Protein AF-A0A7R9U7L5-F1 (afdb_monomer_lite)

Foldseek 3Di:
DDDDDDDDDDDDDDDDCPVCVCVPDVVVVVVVVVVVVVVVVVVVVVVVVVVVVVVVVVVVVVVVVVPPPPVVPDDPQDFAPDPVLVVVLVVVLVVVPDDPDPVSVVVSSVSRVVSNVVVVVVVVVVVVVVVVVVVVVVVVVVVVVVVVVVVVVVVVVVVVVVVVVVVVVVVVVVVVVVVVVVVVVVVVVVVVVVVVLVPDDDDVSVVVVVVVVVVVVVVVVVVVVVVVVVVVVVVVVVVVVVVVVVVVVVVVVVVVVVVVVVVVVVVVVVVVVVVVVVVVVVVCVVDVVVNVVVVVVVVVVVVD

Sequence (304 aa):
VAEESNGDELSAAPSPDSASRASRHPWLKTLLDEHATGQQAQMDRLLEMNERLMAKIEEQEAASLDVRNVDSWLPGLRAPVTEPGKGLLRRQIHNLSLPPDDWADDFKAVTGQLVEALEQLEEREREVDAHAALLRRYEESVMQMKAQMGVAYHKYAEHVSDAEKKQSDLSKRVAQLEEEKDKCAIKASKFEKLCEQLEQEPSDIQQHLKEQTRRCTILEVNEAVLARRYRSLESQLAQEKQRRKEAETELKEATIIWRHRILYLEQWKARAVGEIEVYVARLERSCSKARCEAAEHELKHLRQ

pLDDT: mean 82.85, std 16.4, range [36.66, 98.69]

Organism: NCBI:txid172671

Radius of gyration: 47.61 Å; chains: 1; bounding box: 91×93×125 Å

Secondary structure (DSSP, 8-state):
-----------------GGGGGGS-HHHHHHHHHHHHHHHHHHHHHHHHHHHHHHHHHHHHHHHGGG--GGG---SSPPP-SHHHHHHHHHHHHHTT--SSHHHHHHHHHHHHHHHHHHHHHHHHHHHHHHHHHHHHHHHHHHHHHHHHHHHHHHHHHHHHHHHHHHHHHHHHHHHHHHHHHHHHHHHHHHHHHHHHHTS-HHHHHHHHHHHHHHHHHHHHHHHHHHHHHHHHHHHHHHHHHHHHHHHHHHHHHHHHHHHHHHHHHHHHHHHHHHHHHHHHHHHHHS-HHHHHHHHHHHHHTT-

Structure (mmCIF, N/CA/C/O backbone):
data_AF-A0A7R9U7L5-F1
#
_entry.id   AF-A0A7R9U7L5-F1
#
loop_
_atom_site.group_PDB
_atom_site.id
_atom_site.type_symbol
_atom_site.label_atom_id
_atom_site.label_alt_id
_atom_site.label_comp_id
_atom_site.label_asym_id
_atom_site.label_entity_id
_atom_site.label_seq_id
_atom_site.pdbx_PDB_ins_code
_atom_site.Cartn_x
_atom_site.Cartn_y
_atom_site.Cartn_z
_atom_site.occupancy
_atom_site.B_iso_or_equiv
_atom_site.auth_seq_id
_atom_site.auth_comp_id
_atom_site.auth_asym_id
_atom_site.auth_atom_id
_atom_site.pdbx_PDB_model_num
ATOM 1 N N . VAL A 1 1 ? -24.358 32.123 47.355 1.00 41.12 1 VAL A N 1
ATOM 2 C CA . VAL A 1 1 ? -24.952 33.188 46.517 1.00 41.12 1 VAL A CA 1
ATOM 3 C C . VAL A 1 1 ? -25.852 32.483 45.529 1.00 41.12 1 VAL A C 1
ATOM 5 O O . VAL A 1 1 ? 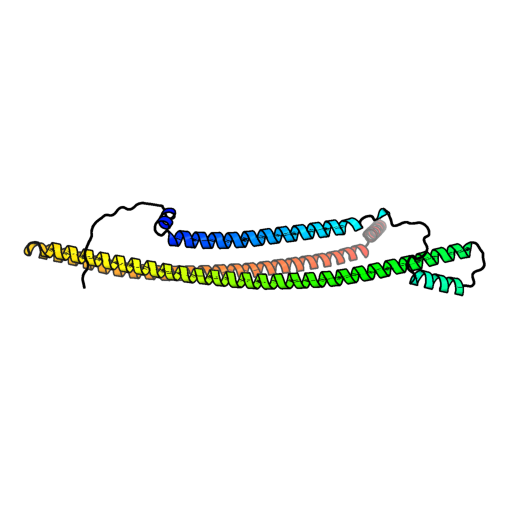-25.403 31.519 44.925 1.00 41.12 1 VAL A O 1
ATOM 8 N N . ALA A 1 2 ? -27.129 32.845 45.570 1.00 44.50 2 ALA A N 1
ATOM 9 C CA . ALA A 1 2 ? -28.251 32.188 44.914 1.00 44.50 2 ALA A CA 1
ATOM 10 C C . ALA A 1 2 ? -28.192 32.296 43.384 1.00 44.50 2 ALA A C 1
ATOM 12 O O . ALA A 1 2 ? -27.613 33.254 42.885 1.00 44.50 2 ALA A O 1
ATOM 13 N N . GLU A 1 3 ? -28.839 31.365 42.681 1.00 42.69 3 GLU A N 1
ATOM 14 C CA . GLU A 1 3 ? -29.990 31.704 41.832 1.00 42.69 3 GLU A CA 1
ATOM 15 C C . GLU A 1 3 ? -30.770 30.454 41.403 1.00 42.69 3 GLU A C 1
ATOM 17 O O . GLU A 1 3 ? -30.228 29.359 41.252 1.00 42.69 3 GLU A O 1
ATOM 22 N N . GLU A 1 4 ? -32.079 30.657 41.316 1.00 49.03 4 GLU A N 1
ATOM 23 C CA . GLU A 1 4 ? -33.149 29.694 41.113 1.00 49.03 4 GLU A CA 1
ATOM 24 C C . GLU A 1 4 ? -33.511 29.514 39.626 1.00 49.03 4 GLU A C 1
ATOM 26 O O . GLU A 1 4 ? -33.333 30.405 38.799 1.00 49.03 4 GLU A O 1
ATOM 31 N N . SER A 1 5 ? -34.228 28.415 39.380 1.00 43.91 5 SER A N 1
ATOM 32 C CA . SER A 1 5 ? -35.462 28.347 38.579 1.00 43.91 5 SER A CA 1
ATOM 33 C C . SER A 1 5 ? -35.440 27.624 37.223 1.00 43.91 5 SER A C 1
ATOM 35 O O . SER A 1 5 ? -34.593 27.845 36.361 1.00 43.91 5 SER A O 1
ATOM 37 N N . ASN A 1 6 ? -36.518 26.840 37.085 1.00 37.03 6 ASN A N 1
ATOM 38 C CA . ASN A 1 6 ? -37.158 26.239 35.912 1.00 37.03 6 ASN A CA 1
ATOM 39 C C . ASN A 1 6 ? -36.454 25.020 35.291 1.00 37.03 6 ASN A C 1
ATOM 41 O O . ASN A 1 6 ? -35.299 25.080 34.897 1.00 37.03 6 ASN A O 1
ATOM 45 N N . GLY A 1 7 ? -37.081 23.849 35.166 1.00 41.00 7 GLY A N 1
ATOM 46 C CA . GLY A 1 7 ? -38.511 23.528 35.122 1.00 41.00 7 GLY A CA 1
ATOM 47 C C . GLY A 1 7 ? -38.783 22.777 33.816 1.00 41.00 7 GLY A C 1
ATOM 48 O O . GLY A 1 7 ? -38.541 23.342 32.759 1.00 41.00 7 GLY A O 1
ATOM 49 N N . ASP A 1 8 ? -39.189 21.511 33.946 1.00 41.16 8 ASP A N 1
ATOM 50 C CA . ASP A 1 8 ? -39.936 20.644 33.018 1.00 41.16 8 ASP A CA 1
ATOM 51 C C . ASP A 1 8 ? -39.724 20.740 31.490 1.00 41.16 8 ASP A C 1
ATOM 53 O O . ASP A 1 8 ? -39.976 21.756 30.859 1.00 41.16 8 ASP A O 1
ATOM 57 N N . GLU A 1 9 ? -39.371 19.606 30.865 1.00 39.69 9 GLU A N 1
ATOM 58 C CA . GLU A 1 9 ? -40.284 18.824 29.999 1.00 39.69 9 GLU A CA 1
ATOM 59 C C . GLU A 1 9 ? -39.530 17.723 29.211 1.00 39.69 9 GLU A C 1
ATOM 61 O O . GLU A 1 9 ? -38.635 17.972 28.406 1.00 39.69 9 GLU A O 1
ATOM 66 N N . LEU A 1 10 ? -39.921 16.475 29.500 1.00 43.88 10 LEU A N 1
ATOM 67 C CA . LEU A 1 10 ? -40.253 15.379 28.573 1.00 43.88 10 LEU A CA 1
ATOM 68 C C . LEU A 1 10 ? -39.355 15.184 27.326 1.00 43.88 10 LEU A C 1
ATOM 70 O O . LEU A 1 10 ? -39.361 15.943 26.367 1.00 43.88 10 LEU A O 1
ATOM 74 N N . SER A 1 11 ? -38.573 14.104 27.254 1.00 55.66 11 SER A N 1
ATOM 75 C CA . SER A 1 11 ? -39.062 12.782 26.819 1.00 55.66 11 SER A CA 1
ATOM 76 C C . SER A 1 11 ? -39.844 12.817 25.497 1.00 55.66 11 SER A C 1
ATOM 78 O O . SER A 1 11 ? -41.071 12.778 25.487 1.00 55.66 11 SER A O 1
ATOM 80 N N . ALA A 1 12 ? -39.118 12.742 24.383 1.00 36.66 12 ALA A N 1
ATOM 81 C CA . ALA A 1 12 ? -39.562 12.009 23.202 1.00 36.66 12 ALA A CA 1
ATOM 82 C C . ALA A 1 12 ? -38.334 11.560 22.396 1.00 36.66 12 ALA A C 1
ATOM 84 O O . ALA A 1 12 ? -37.561 12.381 21.901 1.00 36.66 12 ALA A O 1
ATOM 85 N N . ALA A 1 13 ? -38.148 10.245 22.260 1.00 56.91 13 ALA A N 1
ATOM 86 C CA . ALA A 1 13 ? -37.401 9.700 21.130 1.00 56.91 13 ALA A CA 1
ATOM 87 C C . ALA A 1 13 ? -38.118 10.123 19.835 1.00 56.91 13 ALA A C 1
ATOM 89 O O . ALA A 1 13 ? -39.351 10.120 19.805 1.00 56.91 13 ALA A O 1
ATOM 90 N N . PRO A 1 14 ? -37.388 10.510 18.777 1.00 50.78 14 PRO A N 1
ATOM 91 C CA . PRO A 1 14 ? -37.330 9.613 17.616 1.00 50.78 14 PRO A CA 1
ATOM 92 C C . PRO A 1 14 ? -35.963 9.671 16.889 1.00 50.78 14 PRO A C 1
ATOM 94 O O . PRO A 1 14 ? -35.317 10.707 16.828 1.00 50.78 14 PRO A O 1
ATOM 97 N N . SER A 1 15 ? -35.438 8.529 16.436 1.00 47.53 15 SER A N 1
ATOM 98 C CA . SER A 1 15 ? -35.473 8.127 15.013 1.00 47.53 15 SER A CA 1
ATOM 99 C C . SER A 1 15 ? -34.390 8.840 14.159 1.00 47.53 15 SER A C 1
ATOM 101 O O . SER A 1 15 ? -33.540 9.533 14.719 1.00 47.53 15 SER A O 1
ATOM 103 N N . PRO A 1 16 ? -34.220 8.528 12.864 1.00 51.03 16 PRO A N 1
ATOM 104 C CA . PRO A 1 16 ? -32.940 8.261 12.233 1.00 51.03 16 PRO A CA 1
ATOM 105 C C . PRO A 1 16 ? -32.461 9.538 11.531 1.00 51.03 16 PRO A C 1
ATOM 107 O O . PRO A 1 16 ? -32.497 9.625 10.314 1.00 51.03 16 PRO A O 1
ATOM 110 N N . ASP A 1 17 ? -32.068 10.549 12.304 1.00 47.06 17 ASP A N 1
ATOM 111 C CA . ASP A 1 17 ? -31.706 11.876 11.786 1.00 47.06 17 ASP A CA 1
ATOM 112 C C . ASP A 1 17 ? -30.364 12.352 12.359 1.00 47.06 17 ASP A C 1
ATOM 114 O O . ASP A 1 17 ? -30.254 13.346 13.084 1.00 47.06 17 ASP A O 1
ATOM 118 N N . SER A 1 18 ? -29.281 11.655 12.010 1.00 49.56 18 SER A N 1
ATOM 119 C CA . SER A 1 18 ? -27.925 12.169 12.254 1.00 49.56 18 SER A CA 1
ATOM 120 C C . SER A 1 18 ? -27.656 13.473 11.484 1.00 49.56 18 SER A C 1
ATOM 122 O O . SER A 1 18 ? -26.849 14.286 11.932 1.00 49.56 18 SER A O 1
ATOM 124 N N . ALA A 1 19 ? -28.399 13.736 10.401 1.00 47.53 19 ALA A N 1
ATOM 125 C CA . ALA A 1 19 ? -28.353 14.988 9.646 1.00 47.53 19 ALA A CA 1
ATOM 126 C C . ALA A 1 19 ? -28.923 16.196 10.419 1.00 47.53 19 ALA A C 1
ATOM 128 O O . ALA A 1 19 ? -28.519 17.330 10.166 1.00 47.53 19 ALA A O 1
ATOM 129 N N . SER A 1 20 ? -29.801 15.979 11.409 1.00 52.75 20 SER A N 1
ATOM 130 C CA . SER A 1 20 ? -30.494 17.073 12.105 1.00 52.75 20 SER A CA 1
ATOM 131 C C . SER A 1 20 ? -29.841 17.501 13.431 1.00 52.75 20 SER A C 1
ATOM 133 O O . SER A 1 20 ? -30.261 18.488 14.041 1.00 52.75 20 SER A O 1
ATOM 135 N N . ARG A 1 21 ? -28.780 16.812 13.887 1.00 50.56 21 ARG A N 1
ATOM 136 C CA . ARG A 1 21 ? -27.980 17.231 15.061 1.00 50.56 21 ARG A CA 1
ATOM 137 C C . ARG A 1 21 ? -26.985 18.353 14.753 1.00 50.56 21 ARG A C 1
ATOM 139 O O . ARG A 1 21 ? -26.676 19.127 15.657 1.00 50.56 21 ARG A O 1
ATOM 146 N N . ALA A 1 22 ? -26.570 18.514 13.494 1.00 48.97 22 ALA A N 1
ATOM 147 C CA . ALA A 1 22 ? -25.784 19.670 13.046 1.00 48.97 22 ALA A CA 1
ATOM 148 C C . ALA A 1 22 ? -26.558 21.003 13.176 1.00 48.97 22 ALA A C 1
ATOM 150 O O . ALA A 1 22 ? -25.962 22.075 13.170 1.00 48.97 22 ALA A O 1
ATOM 151 N N . SER A 1 23 ? -27.882 20.946 13.357 1.00 52.81 23 SER A N 1
ATOM 152 C CA . SER A 1 23 ? -28.763 22.112 13.482 1.00 52.81 23 SER A CA 1
ATOM 153 C C . SER A 1 23 ? -28.811 22.721 14.891 1.00 52.81 23 SER A C 1
ATOM 155 O O . SER A 1 23 ? -29.331 23.820 15.049 1.00 52.81 23 SER A O 1
ATOM 157 N N . ARG A 1 24 ? -28.305 22.034 15.930 1.00 56.53 24 ARG A N 1
ATOM 158 C CA . ARG A 1 24 ? -28.423 22.493 17.334 1.00 56.53 24 ARG A CA 1
ATOM 159 C C . ARG A 1 24 ? -27.291 23.412 17.801 1.00 56.53 24 ARG A C 1
ATOM 161 O O . ARG A 1 24 ? -27.427 24.056 18.835 1.00 56.53 24 ARG A O 1
ATOM 168 N N . HIS A 1 25 ? -26.210 23.522 17.033 1.00 59.56 25 HIS A N 1
ATOM 169 C CA . HIS A 1 25 ? -25.085 24.404 17.341 1.00 59.56 25 HIS A CA 1
ATOM 170 C C . HIS A 1 25 ? -24.653 25.154 16.075 1.00 59.56 25 HIS A C 1
ATOM 172 O O . HIS A 1 25 ? -23.807 24.655 15.332 1.00 59.56 25 HIS A O 1
ATOM 178 N N . PRO A 1 26 ? -25.223 26.350 15.821 1.00 69.69 26 PRO A N 1
ATOM 179 C CA . PRO A 1 26 ? -24.952 27.144 14.620 1.00 69.69 26 PRO A CA 1
ATOM 180 C C . PRO A 1 26 ? -23.457 27.370 14.372 1.00 69.69 26 PRO A C 1
ATOM 182 O O . PRO A 1 26 ? -23.014 27.313 13.232 1.00 69.69 26 PRO A O 1
ATOM 185 N N . TRP A 1 27 ? -22.676 27.526 15.446 1.00 73.44 27 TRP A N 1
ATOM 186 C CA . TRP A 1 27 ? -21.234 27.756 15.386 1.00 73.44 27 TRP A CA 1
ATOM 187 C C . TRP A 1 27 ? -20.420 26.532 14.924 1.00 73.44 27 TRP A C 1
ATOM 189 O O . TRP A 1 27 ? -19.370 26.698 14.316 1.00 73.44 27 TRP A O 1
ATOM 199 N N . LEU A 1 28 ? -20.880 25.301 15.190 1.00 67.25 28 LEU A N 1
ATOM 200 C CA . LEU A 1 28 ? -20.211 24.079 14.712 1.00 67.25 28 LEU A CA 1
ATOM 201 C C . LEU A 1 28 ? -20.474 23.859 13.226 1.00 67.25 28 LEU A C 1
ATOM 203 O O . LEU A 1 28 ? -19.587 23.408 12.506 1.00 67.25 28 LEU A O 1
ATOM 207 N N . LYS A 1 29 ? -21.684 24.202 12.771 1.00 73.94 29 LYS A N 1
ATOM 208 C CA . LYS A 1 29 ? -22.037 24.163 11.355 1.00 73.94 29 LYS A CA 1
ATOM 209 C C . LYS A 1 29 ? -21.232 25.195 10.566 1.00 73.94 29 LYS A C 1
ATOM 211 O O . LYS A 1 29 ? -20.639 24.824 9.565 1.00 73.94 29 LYS A O 1
ATOM 216 N N . THR A 1 30 ? -21.096 26.426 11.069 1.00 75.44 30 THR A N 1
ATOM 217 C CA . THR A 1 30 ? -20.225 27.430 10.433 1.00 75.44 30 THR A CA 1
ATOM 218 C C . THR A 1 30 ? -18.763 26.993 10.403 1.00 75.44 30 THR A C 1
ATOM 220 O O . THR A 1 30 ? -18.127 27.172 9.381 1.00 75.44 30 THR A O 1
ATOM 223 N N . LEU A 1 31 ? -18.235 26.349 11.451 1.00 74.75 31 LEU A N 1
ATOM 224 C CA . LEU A 1 31 ? -16.839 25.878 11.475 1.00 74.75 31 LEU A CA 1
ATOM 225 C C . LEU A 1 31 ? -16.577 24.720 10.495 1.00 74.75 31 LEU A C 1
ATOM 227 O O . LEU A 1 31 ? -15.529 24.667 9.853 1.00 74.75 31 LEU A O 1
ATOM 231 N N . LEU A 1 32 ? -17.528 23.789 10.370 1.00 74.81 32 LEU A N 1
ATOM 232 C CA . LEU A 1 32 ? -17.473 22.701 9.389 1.00 74.81 32 LEU A CA 1
ATOM 233 C C . LEU A 1 32 ? -17.632 23.224 7.960 1.00 74.81 32 LEU A C 1
ATOM 235 O O . LEU A 1 32 ? -16.884 22.798 7.083 1.00 74.81 32 LEU A O 1
ATOM 239 N N . ASP A 1 33 ? -18.547 24.169 7.741 1.00 75.75 33 ASP A N 1
ATOM 240 C CA . ASP A 1 33 ? -18.755 24.811 6.445 1.00 75.75 33 ASP A CA 1
ATOM 241 C C . ASP A 1 33 ? -17.543 25.687 6.067 1.00 75.75 33 ASP A C 1
ATOM 243 O O . ASP A 1 33 ? -17.107 25.655 4.921 1.00 75.75 33 ASP A O 1
ATOM 247 N N . GLU A 1 34 ? -16.913 26.395 7.010 1.00 78.38 34 GLU A N 1
ATOM 248 C CA . GLU A 1 34 ? -15.668 27.161 6.806 1.00 78.38 34 GLU A CA 1
ATOM 249 C C . GLU A 1 34 ? -14.479 26.252 6.473 1.00 78.38 34 GLU A C 1
ATOM 251 O O . GLU A 1 34 ? -13.687 26.551 5.580 1.00 78.38 34 GLU A O 1
ATOM 256 N N . HIS A 1 35 ? -14.354 25.108 7.147 1.00 80.56 35 HIS A N 1
ATOM 257 C CA . HIS A 1 35 ? -13.294 24.150 6.846 1.00 80.56 35 HIS A CA 1
ATOM 258 C C . HIS A 1 35 ? -13.525 23.445 5.501 1.00 80.56 35 HIS A C 1
ATOM 260 O O . HIS A 1 35 ? -12.587 23.286 4.718 1.00 80.56 35 HIS A O 1
ATOM 266 N N . ALA A 1 36 ? -14.767 23.056 5.198 1.00 78.38 36 ALA A N 1
ATOM 267 C CA . ALA A 1 36 ? -15.133 22.450 3.921 1.00 78.38 36 ALA A CA 1
ATOM 268 C C . ALA A 1 36 ? -14.953 23.435 2.757 1.00 78.38 36 ALA A C 1
ATOM 270 O O . ALA A 1 36 ? -14.354 23.081 1.745 1.00 78.38 36 ALA A O 1
ATOM 271 N N . THR A 1 37 ? -15.381 24.690 2.914 1.00 81.56 37 THR A N 1
ATOM 272 C CA . THR A 1 37 ? -15.155 25.749 1.915 1.00 81.56 37 THR A CA 1
ATOM 273 C C . THR A 1 37 ? -13.676 26.099 1.782 1.00 81.56 37 THR A C 1
ATOM 275 O O . THR A 1 37 ? -13.213 26.332 0.668 1.00 81.56 37 THR A O 1
ATOM 278 N N . GLY A 1 38 ? -12.903 26.058 2.871 1.00 85.94 38 GLY A N 1
ATOM 279 C CA . GLY A 1 38 ? -11.451 26.226 2.843 1.00 85.94 38 GLY A CA 1
ATOM 280 C C . GLY A 1 38 ? -10.738 25.127 2.050 1.00 85.94 38 GLY A C 1
ATOM 281 O O . GLY A 1 38 ? -9.898 25.428 1.201 1.00 85.94 38 GLY A O 1
ATOM 282 N N . GLN A 1 39 ? -11.108 23.862 2.273 1.00 79.62 39 GLN A N 1
ATOM 283 C CA . GLN A 1 39 ? -10.575 22.727 1.513 1.00 79.62 39 GLN A CA 1
ATOM 284 C C . GLN A 1 39 ? -11.011 22.765 0.043 1.00 79.62 39 GLN A C 1
ATOM 286 O O . GLN A 1 39 ? -10.185 22.534 -0.842 1.00 79.62 39 GLN A O 1
ATOM 291 N N . GLN A 1 40 ? -12.267 23.127 -0.229 1.00 84.06 40 GLN A N 1
ATOM 292 C CA . GLN A 1 40 ? -12.785 23.275 -1.587 1.00 84.06 40 GLN A CA 1
ATOM 293 C C . GLN A 1 40 ? -12.050 24.392 -2.344 1.00 84.06 40 GLN A C 1
ATOM 295 O O . GLN A 1 40 ? -11.520 24.158 -3.424 1.00 84.06 40 GLN A O 1
ATOM 300 N N . ALA A 1 41 ? -11.877 25.564 -1.726 1.00 85.50 41 ALA A N 1
ATOM 301 C CA . ALA A 1 41 ? -11.143 26.687 -2.310 1.00 85.50 41 ALA A CA 1
ATOM 302 C C . ALA A 1 41 ? -9.642 26.404 -2.505 1.00 85.50 41 ALA A C 1
ATOM 304 O O . ALA A 1 41 ? -8.971 27.088 -3.283 1.00 85.50 41 ALA A O 1
ATOM 305 N N . GLN A 1 42 ? -9.076 25.445 -1.768 1.00 84.31 42 GLN A N 1
ATOM 306 C CA . GLN A 1 42 ? -7.711 24.974 -1.989 1.00 84.31 42 GLN A CA 1
ATOM 307 C C . GLN A 1 42 ? -7.644 24.006 -3.179 1.00 84.31 42 GLN A C 1
ATOM 309 O O . GLN A 1 42 ? -6.709 24.099 -3.973 1.00 84.31 42 GLN A O 1
ATOM 314 N N . MET A 1 43 ? -8.638 23.127 -3.335 1.00 86.38 43 MET A N 1
ATOM 315 C CA . MET A 1 43 ? -8.751 22.231 -4.489 1.00 86.38 43 MET A CA 1
ATOM 316 C C . MET A 1 43 ? -8.983 23.014 -5.790 1.00 86.38 43 MET A C 1
ATOM 318 O O . MET A 1 43 ? -8.279 22.780 -6.770 1.00 86.38 43 MET A O 1
ATOM 322 N N . ASP A 1 44 ? -9.881 24.000 -5.779 1.00 89.44 44 ASP A N 1
ATOM 323 C CA . ASP A 1 44 ? -10.183 24.836 -6.948 1.00 89.44 44 ASP A CA 1
ATOM 324 C C . ASP A 1 44 ? -8.944 25.617 -7.417 1.00 89.44 44 ASP A C 1
ATOM 326 O O . ASP A 1 44 ? -8.658 25.690 -8.610 1.00 89.44 44 ASP A O 1
ATOM 330 N N . ARG A 1 45 ? -8.122 26.112 -6.477 1.00 90.25 45 ARG A N 1
ATOM 331 C CA . ARG A 1 45 ? -6.837 26.762 -6.793 1.00 90.25 45 ARG A CA 1
ATOM 332 C C . ARG A 1 45 ? -5.830 25.819 -7.452 1.00 90.25 45 ARG A C 1
ATOM 334 O O . ARG A 1 45 ? -5.061 26.256 -8.307 1.00 90.25 45 ARG A O 1
ATOM 341 N N . LEU A 1 46 ? -5.801 24.547 -7.053 1.00 87.19 46 LEU A N 1
ATOM 342 C CA . LEU A 1 46 ? -4.926 23.546 -7.671 1.00 87.19 46 LEU A CA 1
ATOM 343 C C . LEU A 1 46 ? -5.405 23.168 -9.076 1.00 87.19 46 LEU A C 1
ATOM 345 O O . LEU A 1 46 ? -4.574 23.002 -9.969 1.00 87.19 46 LEU A O 1
ATOM 349 N N . LEU A 1 47 ? -6.721 23.075 -9.284 1.00 88.44 47 LEU A N 1
ATOM 350 C CA . LEU A 1 47 ? -7.312 22.828 -10.601 1.00 88.44 47 LEU A CA 1
ATOM 351 C C . LEU A 1 47 ? -7.028 23.983 -11.565 1.00 88.44 47 LEU A C 1
ATOM 353 O O . LEU A 1 47 ? -6.500 23.743 -12.648 1.00 88.44 47 LEU A O 1
ATOM 357 N N . GLU A 1 48 ? -7.245 25.228 -11.137 1.00 92.62 48 GLU A N 1
ATOM 358 C CA . GLU A 1 48 ? -6.953 26.413 -11.953 1.00 92.62 48 GLU A CA 1
ATOM 359 C C . GLU A 1 48 ? -5.453 26.509 -12.302 1.00 92.62 48 GLU A C 1
ATOM 361 O O . GLU A 1 48 ? -5.073 26.886 -13.413 1.00 92.62 48 GLU A O 1
ATOM 366 N N . MET A 1 49 ? -4.567 26.126 -11.374 1.00 90.31 49 MET A N 1
ATOM 367 C CA . MET A 1 49 ? -3.127 26.080 -11.642 1.00 90.31 49 MET A CA 1
ATOM 368 C C . MET A 1 49 ? -2.763 25.001 -12.673 1.00 90.31 49 MET A C 1
ATOM 370 O O . MET A 1 49 ? -1.913 25.250 -13.529 1.00 90.31 49 MET A O 1
ATOM 374 N N . ASN A 1 50 ? -3.411 23.834 -12.625 1.00 83.25 50 ASN A N 1
ATOM 375 C CA . ASN A 1 50 ? -3.218 22.770 -13.611 1.00 83.25 50 ASN A CA 1
ATOM 376 C C . ASN A 1 50 ? -3.729 23.170 -14.997 1.00 83.25 50 ASN A C 1
ATOM 378 O O . ASN A 1 50 ? -3.015 22.968 -15.975 1.00 83.25 50 ASN A O 1
ATOM 382 N N . GLU A 1 51 ? -4.906 23.789 -15.094 1.00 91.88 51 GLU A N 1
ATOM 383 C CA . GLU A 1 51 ? -5.437 24.288 -16.369 1.00 91.88 51 GLU A CA 1
ATOM 384 C C . GLU A 1 51 ? -4.489 25.311 -17.010 1.00 91.88 51 GLU A C 1
ATOM 386 O O . GLU A 1 51 ? -4.179 25.219 -18.198 1.00 91.88 51 GLU A O 1
ATOM 391 N N . ARG A 1 52 ? -3.925 26.231 -16.213 1.00 90.44 52 ARG A N 1
ATOM 392 C CA . ARG A 1 52 ? -2.917 27.194 -16.695 1.00 90.44 52 ARG A CA 1
ATOM 393 C C . ARG A 1 52 ? -1.618 26.529 -17.153 1.00 90.44 52 ARG A C 1
ATOM 395 O O . ARG A 1 52 ? -0.972 27.040 -18.067 1.00 90.44 52 ARG A O 1
ATOM 402 N N . LEU A 1 53 ? -1.194 25.441 -16.509 1.00 87.75 53 LEU A N 1
ATOM 403 C CA . LEU A 1 53 ? -0.005 24.691 -16.924 1.00 87.75 53 LEU A CA 1
ATOM 404 C C . LEU A 1 53 ? -0.256 23.924 -18.223 1.00 87.75 53 LEU A C 1
ATOM 406 O O . LEU A 1 53 ? 0.590 23.974 -19.110 1.00 87.75 53 LEU A O 1
ATOM 410 N N . MET A 1 54 ? -1.420 23.289 -18.362 1.00 88.19 54 MET A N 1
ATOM 411 C CA . MET A 1 54 ? -1.805 22.590 -19.589 1.00 88.19 54 MET A CA 1
ATOM 412 C C . MET A 1 54 ? -1.913 23.552 -20.774 1.00 88.19 54 MET A C 1
ATOM 414 O O . MET A 1 54 ? -1.339 23.276 -21.820 1.00 88.19 54 MET A O 1
ATOM 418 N N . ALA A 1 55 ? -2.522 24.728 -20.585 1.00 90.06 55 ALA A N 1
ATOM 419 C CA . ALA A 1 55 ? -2.586 25.755 -21.626 1.00 90.06 55 ALA A CA 1
ATOM 420 C C . ALA A 1 55 ? -1.191 26.225 -22.082 1.00 90.06 55 ALA A C 1
ATOM 422 O O . ALA A 1 55 ? -0.964 26.436 -23.269 1.00 90.06 55 ALA A O 1
ATOM 423 N N . LYS A 1 56 ? -0.223 26.341 -21.159 1.00 89.31 56 LYS A N 1
ATOM 424 C CA . LYS A 1 56 ? 1.171 26.671 -21.510 1.00 89.31 56 LYS A CA 1
ATOM 425 C C . LYS A 1 56 ? 1.875 25.552 -22.271 1.00 89.31 56 LYS A C 1
ATOM 427 O O . LYS A 1 56 ? 2.712 25.849 -23.118 1.00 89.31 56 LYS A O 1
ATOM 432 N N . ILE A 1 57 ? 1.576 24.293 -21.952 1.00 78.00 57 ILE A N 1
ATOM 433 C CA . ILE A 1 57 ? 2.118 23.143 -22.684 1.00 78.00 57 ILE A CA 1
ATOM 434 C C . ILE A 1 57 ? 1.557 23.140 -24.105 1.00 78.00 57 ILE A C 1
ATOM 436 O O . ILE A 1 57 ? 2.338 23.068 -25.044 1.00 78.00 57 ILE A O 1
ATOM 440 N N . GLU A 1 58 ? 0.246 23.321 -24.278 1.00 84.88 58 GLU A N 1
ATOM 441 C CA . GLU A 1 58 ? -0.381 23.402 -25.604 1.00 84.88 58 GLU A CA 1
ATOM 442 C C . GLU A 1 58 ? 0.143 24.589 -26.426 1.00 84.88 58 GLU A C 1
ATOM 444 O O . GLU A 1 58 ? 0.401 24.444 -27.618 1.00 84.88 58 GLU A O 1
ATOM 449 N N . GLU A 1 59 ? 0.371 25.750 -25.804 1.00 85.38 59 GLU A N 1
ATOM 450 C CA . GLU A 1 59 ? 0.974 26.914 -26.467 1.00 85.38 59 GLU A CA 1
ATOM 451 C C . GLU A 1 59 ? 2.423 26.635 -26.905 1.00 85.38 59 GLU A C 1
ATOM 453 O O . GLU A 1 59 ? 2.816 26.986 -28.020 1.00 85.38 59 GLU A O 1
ATOM 458 N N . GLN A 1 60 ? 3.216 25.954 -26.070 1.00 76.06 60 GLN A N 1
ATOM 459 C CA . GLN A 1 60 ? 4.577 25.539 -26.427 1.00 76.06 60 GLN A CA 1
ATOM 460 C C . GLN A 1 60 ? 4.597 24.446 -27.501 1.00 76.06 60 GLN A C 1
ATOM 462 O O . GLN A 1 60 ? 5.449 24.481 -28.389 1.00 76.06 60 GLN A O 1
ATOM 467 N N . GLU A 1 61 ? 3.656 23.505 -27.467 1.00 75.12 61 GLU A N 1
ATOM 468 C CA . GLU A 1 61 ? 3.509 22.473 -28.491 1.00 75.12 61 GLU A CA 1
ATOM 469 C C . GLU A 1 61 ? 3.077 23.085 -29.828 1.00 75.12 61 GLU A C 1
ATOM 471 O O . GLU A 1 61 ? 3.683 22.774 -30.856 1.00 75.12 61 GLU A O 1
ATOM 476 N N . ALA A 1 62 ? 2.125 24.023 -29.823 1.00 73.38 62 ALA A N 1
ATOM 477 C CA . ALA A 1 62 ? 1.717 24.774 -31.008 1.00 73.38 62 ALA A CA 1
ATOM 478 C C . ALA A 1 62 ? 2.878 25.598 -31.591 1.00 73.38 62 ALA A C 1
ATOM 480 O O . ALA A 1 62 ? 3.075 25.595 -32.805 1.00 73.38 62 ALA A O 1
ATOM 481 N N . ALA A 1 63 ? 3.699 26.223 -30.741 1.00 69.12 63 ALA A N 1
ATOM 482 C CA . ALA A 1 63 ? 4.912 26.920 -31.170 1.00 69.12 63 ALA A CA 1
ATOM 483 C C . ALA A 1 63 ? 5.994 25.964 -31.717 1.00 69.12 63 ALA A C 1
ATOM 485 O O . ALA A 1 63 ? 6.750 26.335 -32.612 1.00 69.12 63 ALA A O 1
ATOM 486 N N . SER A 1 64 ? 6.064 24.723 -31.223 1.00 62.81 64 SER A N 1
ATOM 487 C CA . SER A 1 64 ? 7.012 23.706 -31.711 1.00 62.81 64 SER A CA 1
ATOM 488 C C . SER A 1 64 ? 6.591 23.058 -33.039 1.00 62.81 64 SER A C 1
ATOM 490 O O . SER A 1 64 ? 7.430 22.561 -33.794 1.00 62.81 64 SER A O 1
ATOM 492 N N . LEU A 1 65 ? 5.291 23.079 -33.353 1.00 55.06 65 LEU A N 1
ATOM 493 C CA . LEU A 1 65 ? 4.716 22.480 -34.560 1.00 55.06 65 LEU A CA 1
ATOM 494 C C . LEU A 1 65 ? 4.941 23.312 -35.835 1.00 55.06 65 LEU A C 1
ATOM 496 O O . LEU A 1 65 ? 4.812 22.760 -36.928 1.00 55.06 65 LEU A O 1
ATOM 500 N N . ASP A 1 66 ? 5.376 24.571 -35.721 1.00 50.44 66 ASP A N 1
ATOM 501 C CA . ASP A 1 66 ? 5.732 25.431 -36.866 1.00 50.44 66 ASP A CA 1
ATOM 502 C C . ASP A 1 66 ? 7.087 25.045 -37.518 1.00 50.44 66 ASP A C 1
ATOM 504 O O . ASP A 1 66 ? 7.463 25.536 -38.579 1.00 50.44 66 ASP A O 1
ATOM 508 N N . VAL A 1 67 ? 7.822 24.088 -36.930 1.00 52.31 67 VAL A N 1
ATOM 509 C CA . VAL A 1 67 ? 9.121 23.592 -37.438 1.00 52.31 67 VAL A CA 1
ATOM 510 C C . VAL A 1 67 ? 8.962 22.465 -38.481 1.00 52.31 67 VAL A C 1
ATOM 512 O O . VAL A 1 67 ? 9.929 22.046 -39.117 1.00 52.31 67 VAL A O 1
ATOM 515 N N . ARG A 1 68 ? 7.740 21.970 -38.736 1.00 47.38 68 ARG A N 1
ATOM 516 C CA . ARG A 1 68 ? 7.482 20.837 -39.656 1.00 47.38 68 ARG A CA 1
ATOM 517 C C . ARG A 1 68 ? 7.226 21.222 -41.119 1.00 47.38 68 ARG A C 1
ATOM 519 O O . ARG A 1 68 ? 6.582 20.464 -41.840 1.00 47.38 68 ARG A O 1
ATOM 526 N N . ASN A 1 69 ? 7.776 22.333 -41.606 1.00 47.06 69 ASN A N 1
ATOM 527 C CA . ASN A 1 69 ? 7.808 22.616 -43.046 1.00 47.06 69 ASN A CA 1
ATOM 528 C C . ASN A 1 69 ? 9.067 22.004 -43.700 1.00 47.06 69 ASN A C 1
ATOM 530 O O . ASN A 1 69 ? 9.995 22.700 -44.124 1.00 47.06 69 ASN A O 1
ATOM 534 N N . VAL A 1 70 ? 9.117 20.667 -43.716 1.00 48.56 70 VAL A N 1
ATOM 535 C CA . VAL A 1 70 ? 10.247 19.860 -44.225 1.00 48.56 70 VAL A CA 1
ATOM 536 C C . VAL A 1 70 ? 10.338 19.885 -45.763 1.00 48.56 70 VAL A C 1
ATOM 538 O O . VAL A 1 70 ? 11.394 19.605 -46.323 1.00 48.56 70 VAL A O 1
ATOM 541 N N . ASP A 1 71 ? 9.299 20.350 -46.463 1.00 42.44 71 ASP A N 1
ATOM 542 C CA . ASP A 1 71 ? 9.284 20.442 -47.934 1.00 42.44 71 ASP A CA 1
ATOM 543 C C . ASP A 1 71 ? 10.081 21.639 -48.500 1.00 42.44 71 ASP A C 1
ATOM 545 O O . ASP A 1 71 ? 10.190 21.807 -49.713 1.00 42.44 71 ASP A O 1
ATOM 549 N N . SER A 1 72 ? 10.698 22.462 -47.643 1.00 48.22 72 SER A N 1
ATOM 550 C CA . SER A 1 72 ? 11.533 23.609 -48.051 1.00 48.22 72 SER A CA 1
ATOM 551 C C . SER A 1 72 ? 13.035 23.299 -48.218 1.00 48.22 72 SER A C 1
ATOM 553 O O . SER A 1 72 ? 13.811 24.183 -48.582 1.00 48.22 72 SER A O 1
ATOM 555 N N . TRP A 1 73 ? 13.463 22.051 -47.989 1.00 48.34 73 TRP A N 1
ATOM 556 C CA . TRP A 1 73 ? 14.873 21.681 -47.776 1.00 48.34 73 TRP A CA 1
ATOM 557 C C . TRP A 1 73 ? 15.686 21.352 -49.039 1.00 48.34 73 TRP A C 1
ATOM 559 O O . TRP A 1 73 ? 16.829 20.912 -48.938 1.00 48.34 73 TRP A O 1
ATOM 569 N N . LEU A 1 74 ? 15.156 21.608 -50.238 1.00 51.81 74 LEU A N 1
ATOM 570 C CA . LEU A 1 74 ? 15.950 21.556 -51.473 1.00 51.81 74 LEU A CA 1
ATOM 571 C C . LEU A 1 74 ? 15.946 22.906 -52.205 1.00 51.81 74 LEU A C 1
ATOM 573 O O . LEU A 1 74 ? 15.235 23.067 -53.200 1.00 51.81 74 LEU A O 1
ATOM 577 N N . PRO A 1 75 ? 16.762 23.888 -51.778 1.00 48.81 75 PRO A N 1
ATOM 578 C CA . PRO A 1 75 ? 17.102 25.022 -52.617 1.00 48.81 75 PRO A CA 1
ATOM 579 C C . PRO A 1 75 ? 18.282 24.658 -53.529 1.00 48.81 75 PRO A C 1
ATOM 581 O O . PRO A 1 75 ? 19.322 24.183 -53.077 1.00 48.81 75 PRO A O 1
ATOM 584 N N . GLY A 1 76 ? 18.139 24.918 -54.830 1.00 58.34 76 GLY A N 1
ATOM 585 C CA . GLY A 1 76 ? 19.251 24.855 -55.778 1.00 58.34 76 GLY A CA 1
ATOM 586 C C . GLY A 1 76 ? 20.438 25.730 -55.347 1.00 58.34 76 GLY A C 1
ATOM 587 O O . GLY A 1 76 ? 20.231 26.788 -54.761 1.00 58.34 76 GLY A O 1
ATOM 588 N N . LEU A 1 77 ? 21.653 25.251 -55.652 1.00 43.84 77 LEU A N 1
ATOM 589 C CA . LEU A 1 77 ? 22.973 25.911 -55.596 1.00 43.84 77 LEU A CA 1
ATOM 590 C C . LEU A 1 77 ? 22.975 27.304 -54.932 1.00 43.84 77 LEU A C 1
ATOM 592 O O . LEU A 1 77 ? 23.032 28.331 -55.612 1.00 43.84 77 LEU A O 1
ATOM 596 N N . ARG A 1 78 ? 22.924 27.346 -53.596 1.00 59.56 78 ARG A N 1
ATOM 597 C CA . ARG A 1 78 ? 23.193 28.563 -52.822 1.00 59.56 78 ARG A CA 1
ATOM 598 C C . ARG A 1 78 ? 24.590 28.495 -52.214 1.00 59.56 78 ARG A C 1
ATOM 600 O O . ARG A 1 78 ? 25.116 27.429 -51.920 1.00 59.56 78 ARG A O 1
ATOM 607 N N . ALA A 1 79 ? 25.220 29.662 -52.137 1.00 55.69 79 ALA A N 1
ATOM 608 C CA . ALA A 1 79 ? 26.511 29.851 -51.491 1.00 55.69 79 ALA A CA 1
ATOM 609 C C . ALA A 1 79 ? 26.324 29.928 -49.962 1.00 55.69 79 ALA A C 1
ATOM 611 O O . ALA A 1 79 ? 25.252 30.358 -49.526 1.00 55.69 79 ALA A O 1
ATOM 612 N N . PRO A 1 80 ? 27.359 29.604 -49.158 1.00 62.66 80 PRO A N 1
ATOM 613 C CA . PRO A 1 80 ? 27.273 29.625 -47.699 1.00 62.66 80 PRO A CA 1
ATOM 614 C C . PRO A 1 80 ? 26.760 30.974 -47.187 1.00 62.66 80 PRO A C 1
ATOM 616 O O . PRO A 1 80 ? 27.193 32.041 -47.639 1.00 62.66 80 PRO A O 1
ATOM 619 N N . VAL A 1 81 ? 25.800 30.923 -46.263 1.00 68.88 81 VAL A N 1
ATOM 620 C CA . VAL A 1 81 ? 25.048 32.099 -45.802 1.00 68.88 81 VAL A CA 1
ATOM 621 C C . VAL A 1 81 ? 25.841 32.897 -44.766 1.00 68.88 81 VAL A C 1
ATOM 623 O O . VAL A 1 81 ? 25.778 34.134 -44.771 1.00 68.88 81 VAL A O 1
ATOM 626 N N . THR A 1 82 ? 26.640 32.230 -43.930 1.00 73.44 82 THR A N 1
ATOM 627 C CA . THR A 1 82 ? 27.366 32.893 -42.843 1.00 73.44 82 THR A CA 1
ATOM 628 C C . THR A 1 82 ? 28.703 33.492 -43.308 1.00 73.44 82 THR A C 1
ATOM 630 O O . THR A 1 82 ? 29.369 33.004 -44.224 1.00 73.44 82 THR A O 1
ATOM 633 N N . GLU A 1 83 ? 29.106 34.607 -42.693 1.00 71.94 83 GLU A N 1
ATOM 634 C CA . GLU A 1 83 ? 30.371 35.287 -43.015 1.00 71.94 83 GLU A CA 1
ATOM 635 C C . GLU A 1 83 ? 31.634 34.432 -42.773 1.00 71.94 83 GLU A C 1
ATOM 637 O O . GLU A 1 83 ? 32.543 34.477 -43.611 1.00 71.94 83 GLU A O 1
ATOM 642 N N . PRO A 1 84 ? 31.719 33.606 -41.709 1.00 74.06 84 PRO A N 1
ATOM 643 C CA . PRO A 1 84 ? 32.820 32.660 -41.528 1.00 74.06 84 PRO A CA 1
ATOM 644 C C . PRO A 1 84 ? 32.932 31.632 -42.664 1.00 74.06 84 PRO A C 1
ATOM 646 O O . PRO A 1 84 ? 34.029 31.463 -43.207 1.00 74.06 84 PRO A O 1
ATOM 649 N N . GLY A 1 85 ? 31.823 31.015 -43.088 1.00 72.31 85 GLY A N 1
ATOM 650 C CA . GLY A 1 85 ? 31.798 30.050 -44.191 1.00 72.31 85 GLY A CA 1
ATOM 651 C C . GLY A 1 85 ? 32.164 30.653 -45.528 1.00 72.31 85 GLY A C 1
ATOM 652 O O . GLY A 1 85 ? 32.982 30.100 -46.265 1.00 72.31 85 GLY A O 1
ATOM 653 N N . LYS A 1 86 ? 31.651 31.854 -45.817 1.00 76.12 86 LYS A N 1
ATOM 654 C CA . LYS A 1 86 ? 32.081 32.630 -46.989 1.00 76.12 86 LYS A CA 1
ATOM 655 C C . LYS A 1 86 ? 33.579 32.911 -46.947 1.00 76.12 86 LYS A C 1
ATOM 657 O O . LYS A 1 86 ? 34.238 32.830 -47.981 1.00 76.12 86 LYS A O 1
ATOM 662 N N . GLY A 1 87 ? 34.128 33.246 -45.780 1.00 75.25 87 GLY A N 1
ATOM 663 C CA . GLY A 1 87 ? 35.557 33.494 -45.593 1.00 75.25 87 GLY A CA 1
ATOM 664 C C . GLY A 1 87 ? 36.416 32.248 -45.815 1.00 75.25 87 GLY A C 1
ATOM 665 O O . GLY A 1 87 ? 37.459 32.328 -46.467 1.00 75.25 87 GLY A O 1
ATOM 666 N N . LEU A 1 88 ? 35.971 31.094 -45.317 1.00 73.94 88 LEU A N 1
ATOM 667 C CA . LEU A 1 88 ? 36.668 29.816 -45.457 1.00 73.94 88 LEU A CA 1
ATOM 668 C C . LEU A 1 88 ? 36.627 29.313 -46.904 1.00 73.94 88 LEU A C 1
ATOM 670 O O . LEU A 1 88 ? 37.672 28.969 -47.457 1.00 73.94 88 LEU A O 1
ATOM 674 N N . LEU A 1 89 ? 35.460 29.407 -47.547 1.00 73.38 89 LEU A N 1
ATOM 675 C CA . LEU A 1 89 ? 35.279 29.113 -48.964 1.00 73.38 89 LEU A CA 1
ATOM 676 C C . LEU A 1 89 ? 36.161 30.024 -49.832 1.00 73.38 89 LEU A C 1
ATOM 678 O O . LEU A 1 89 ? 36.914 29.537 -50.668 1.00 73.38 89 LEU A O 1
ATOM 682 N N . ARG A 1 90 ? 36.162 31.344 -49.595 1.00 76.62 90 ARG A N 1
ATOM 683 C CA . ARG A 1 90 ? 37.031 32.287 -50.330 1.00 76.62 90 ARG A CA 1
ATOM 684 C C . ARG A 1 90 ? 38.515 31.955 -50.170 1.00 76.62 90 ARG A C 1
ATOM 686 O O . ARG A 1 90 ? 39.246 32.008 -51.154 1.00 76.62 90 ARG A O 1
ATOM 693 N N . ARG A 1 91 ? 38.964 31.595 -48.961 1.00 77.25 91 ARG A N 1
ATOM 694 C CA . ARG A 1 91 ? 40.361 31.199 -48.700 1.00 77.25 91 ARG A CA 1
ATOM 695 C C . ARG A 1 91 ? 40.729 29.890 -49.399 1.00 77.25 91 ARG A C 1
ATOM 697 O O . ARG A 1 91 ? 41.799 29.811 -49.990 1.00 77.25 91 ARG A O 1
ATOM 704 N N . GLN A 1 92 ? 39.852 28.887 -49.372 1.00 73.00 92 GLN A N 1
ATOM 705 C CA . GLN A 1 92 ? 40.085 27.612 -50.057 1.00 73.00 92 GLN A CA 1
ATOM 706 C C . GLN A 1 92 ? 40.113 27.776 -51.579 1.00 73.00 92 GLN A C 1
ATOM 708 O O . GLN A 1 92 ? 41.036 27.289 -52.223 1.00 73.00 92 GLN A O 1
ATOM 713 N N . ILE A 1 93 ? 39.165 28.524 -52.146 1.00 70.38 93 ILE A N 1
ATOM 714 C CA . ILE A 1 93 ? 39.112 28.800 -53.588 1.00 70.38 93 ILE A CA 1
ATOM 715 C C . ILE A 1 93 ? 40.360 29.563 -54.042 1.00 70.38 93 ILE A C 1
ATOM 717 O O . ILE A 1 93 ? 40.938 29.235 -55.076 1.00 70.38 93 ILE A O 1
ATOM 721 N N . HIS A 1 94 ? 40.798 30.555 -53.263 1.00 73.38 94 HIS A N 1
ATOM 722 C CA . HIS A 1 94 ? 42.000 31.328 -53.572 1.00 73.38 94 HIS A CA 1
ATOM 723 C C . HIS A 1 94 ? 43.275 30.471 -53.534 1.00 73.38 94 HIS A C 1
ATOM 725 O O . HIS A 1 94 ? 44.142 30.632 -54.387 1.00 73.38 94 HIS A O 1
ATOM 731 N N . ASN A 1 95 ? 43.368 29.518 -52.601 1.00 75.50 95 ASN A N 1
ATOM 732 C CA . ASN A 1 95 ? 44.527 28.632 -52.470 1.00 75.50 95 ASN A CA 1
ATOM 733 C C . ASN A 1 95 ? 44.624 27.572 -53.579 1.00 75.50 95 ASN A C 1
ATOM 735 O O . ASN A 1 95 ? 45.718 27.088 -53.863 1.00 75.50 95 ASN A O 1
ATOM 739 N N . LEU A 1 96 ? 43.508 27.200 -54.208 1.00 72.44 96 LEU A N 1
ATOM 740 C CA . LEU A 1 96 ? 43.479 26.118 -55.196 1.00 72.44 96 LEU A CA 1
ATOM 741 C C . LEU A 1 96 ? 43.918 26.539 -56.604 1.00 72.44 96 LEU A C 1
ATOM 743 O O . LEU A 1 96 ? 44.100 25.666 -57.445 1.00 72.44 96 LEU A O 1
ATOM 747 N N . SER A 1 97 ? 44.139 27.838 -56.857 1.00 67.69 97 SER A N 1
ATOM 748 C CA . SER A 1 97 ? 44.669 28.355 -58.137 1.00 67.69 97 SER A CA 1
ATOM 749 C C . SER A 1 97 ? 43.962 27.765 -59.370 1.00 67.69 97 SER A C 1
ATOM 751 O O . SER A 1 97 ? 44.609 27.443 -60.366 1.00 67.69 97 SER A O 1
ATOM 753 N N . LEU A 1 98 ? 42.648 27.536 -59.270 1.00 67.44 98 LEU A N 1
ATOM 754 C CA . LEU A 1 98 ? 41.917 26.727 -60.243 1.00 67.44 98 LEU A CA 1
ATOM 755 C C . LEU A 1 98 ? 41.910 27.416 -61.622 1.00 67.44 98 LEU A C 1
ATOM 757 O O . LEU A 1 98 ? 41.612 28.615 -61.684 1.00 67.44 98 LEU A O 1
ATOM 761 N N . PRO A 1 99 ? 42.219 26.690 -62.716 1.00 70.88 99 PRO A N 1
ATOM 762 C CA . PRO A 1 99 ? 42.040 27.181 -64.081 1.00 70.88 99 PRO A CA 1
ATOM 763 C C . PRO A 1 99 ? 40.600 27.673 -64.314 1.00 70.88 99 PRO A C 1
ATOM 765 O O . PRO A 1 99 ? 39.683 27.152 -63.679 1.00 70.88 99 PRO A O 1
ATOM 768 N N . PRO A 1 100 ? 40.367 28.646 -65.213 1.00 70.25 100 PRO A N 1
ATOM 769 C CA . PRO A 1 100 ? 39.041 29.222 -65.482 1.00 70.25 100 PRO A CA 1
ATOM 770 C C . PRO A 1 100 ? 38.089 28.286 -66.257 1.00 70.25 100 PRO A C 1
ATOM 772 O O . PRO A 1 100 ? 37.198 28.760 -66.953 1.00 70.25 100 PRO A O 1
ATOM 775 N N . ASP A 1 101 ? 38.286 26.975 -66.165 1.00 73.25 101 ASP A N 1
ATOM 776 C CA . ASP A 1 101 ? 37.469 25.976 -66.845 1.00 73.25 101 ASP A CA 1
ATOM 777 C C . ASP A 1 101 ? 36.150 25.732 -66.090 1.00 73.25 101 ASP A C 1
ATOM 779 O O . ASP A 1 101 ? 36.102 25.830 -64.862 1.00 73.25 101 ASP A O 1
ATOM 783 N N . ASP A 1 102 ? 35.107 25.313 -66.812 1.00 71.62 102 ASP A N 1
ATOM 784 C CA . ASP A 1 102 ? 33.746 25.101 -66.285 1.00 71.62 102 ASP A CA 1
ATOM 785 C C . ASP A 1 102 ? 33.692 24.178 -65.044 1.00 71.62 102 ASP A C 1
ATOM 787 O O . ASP A 1 102 ? 32.887 24.378 -64.136 1.00 71.62 102 ASP A O 1
ATOM 791 N N . TRP A 1 103 ? 34.610 23.209 -64.935 1.00 79.44 103 TRP A N 1
ATOM 792 C CA . TRP A 1 103 ? 34.687 22.295 -63.786 1.00 79.44 103 TRP A CA 1
ATOM 793 C C . TRP A 1 103 ? 35.114 22.981 -62.477 1.00 79.44 103 TRP A C 1
ATOM 795 O O . TRP A 1 103 ? 34.817 22.485 -61.386 1.00 79.44 103 TRP A O 1
ATOM 805 N N . ALA A 1 104 ? 35.819 24.115 -62.553 1.00 78.00 104 ALA A N 1
ATOM 806 C CA . ALA A 1 104 ? 36.253 24.858 -61.377 1.00 78.00 104 ALA A CA 1
ATOM 807 C C . ALA A 1 104 ? 35.069 25.527 -60.670 1.00 78.00 104 ALA A C 1
ATOM 809 O O . ALA A 1 104 ? 35.075 25.636 -59.443 1.00 78.00 104 ALA A O 1
ATOM 810 N N . ASP A 1 105 ? 34.052 25.958 -61.413 1.00 78.62 105 ASP A N 1
ATOM 811 C CA . ASP A 1 105 ? 32.860 26.580 -60.842 1.00 78.62 105 ASP A CA 1
ATOM 812 C C . ASP A 1 105 ? 31.928 25.543 -60.205 1.00 78.62 105 ASP A C 1
ATOM 814 O O . ASP A 1 105 ? 31.446 25.771 -59.091 1.00 78.62 105 ASP A O 1
ATOM 818 N N . ASP A 1 106 ? 31.798 24.360 -60.809 1.00 82.00 106 ASP A N 1
ATOM 819 C CA . ASP A 1 106 ? 31.119 23.215 -60.190 1.00 82.00 106 ASP A CA 1
ATOM 820 C C . ASP A 1 106 ? 31.798 22.812 -58.873 1.00 82.00 106 ASP A C 1
ATOM 822 O O . ASP A 1 106 ? 31.142 22.632 -57.843 1.00 82.00 106 ASP A O 1
ATOM 826 N N . PHE A 1 107 ? 33.133 22.746 -58.863 1.00 82.56 107 PHE A N 1
ATOM 827 C CA . PHE A 1 107 ? 33.896 22.440 -57.655 1.00 82.56 107 PHE A CA 1
ATOM 828 C C . PHE A 1 107 ? 33.691 23.493 -56.551 1.00 82.56 107 PHE A C 1
ATOM 830 O O . PHE A 1 107 ? 33.499 23.142 -55.382 1.00 82.56 107 PHE A O 1
ATOM 837 N N . LYS A 1 108 ? 33.690 24.790 -56.895 1.00 81.62 108 LYS A N 1
ATOM 838 C CA . LYS A 1 108 ? 33.399 25.880 -55.942 1.00 81.62 108 LYS A CA 1
ATOM 839 C C . LYS A 1 108 ? 31.988 25.769 -55.378 1.00 81.62 108 LYS A C 1
ATOM 841 O O . LYS A 1 108 ? 31.801 26.005 -54.185 1.00 81.62 108 LYS A O 1
ATOM 846 N N . ALA A 1 109 ? 31.014 25.415 -56.211 1.00 82.12 109 ALA A N 1
ATOM 847 C CA . ALA A 1 109 ? 29.632 25.280 -55.790 1.00 82.12 109 ALA A CA 1
ATOM 848 C C . ALA A 1 109 ? 29.442 24.100 -54.827 1.00 82.12 109 ALA A C 1
ATOM 850 O O . ALA A 1 109 ? 28.861 24.281 -53.758 1.00 82.12 109 ALA A O 1
ATOM 851 N N . VAL A 1 110 ? 30.019 22.934 -55.138 1.00 84.12 110 VAL A N 1
ATOM 852 C CA . VAL A 1 110 ? 30.010 21.764 -54.242 1.00 84.12 110 VAL A CA 1
ATOM 853 C C . VAL A 1 110 ? 30.733 22.070 -52.928 1.00 84.12 110 VAL A C 1
ATOM 855 O O . VAL A 1 110 ? 30.240 21.734 -51.853 1.00 84.12 110 VAL A O 1
ATOM 858 N N . THR A 1 111 ? 31.873 22.766 -52.983 1.00 86.38 111 THR A N 1
ATOM 859 C CA . THR A 1 111 ? 32.596 23.181 -51.768 1.00 86.38 111 THR A CA 1
ATOM 860 C C . THR A 1 111 ? 31.763 24.162 -50.936 1.00 86.38 111 THR A C 1
ATOM 862 O O . THR A 1 111 ? 31.740 24.067 -49.713 1.00 86.38 111 THR A O 1
ATOM 865 N N . GLY A 1 112 ? 31.029 25.075 -51.580 1.00 83.56 112 GLY A N 1
ATOM 866 C CA . GLY A 1 112 ? 30.107 25.989 -50.907 1.00 83.56 112 GLY A CA 1
ATOM 867 C C . GLY A 1 112 ? 28.951 25.269 -50.214 1.00 83.56 112 GLY A C 1
ATOM 868 O O . GLY A 1 112 ? 28.673 25.565 -49.055 1.00 83.56 112 GLY A O 1
ATOM 869 N N . GLN A 1 113 ? 28.348 24.283 -50.883 1.00 84.06 113 GLN A N 1
ATOM 870 C CA . GLN A 1 113 ? 27.299 23.436 -50.307 1.00 84.06 113 GLN A CA 1
ATOM 871 C C . GLN A 1 113 ? 27.807 22.627 -49.114 1.00 84.06 113 GLN A C 1
ATOM 873 O O . GLN A 1 113 ? 27.111 22.506 -48.111 1.00 84.06 113 GLN A O 1
ATOM 878 N N . LEU A 1 114 ? 29.029 22.093 -49.198 1.00 86.19 114 LEU A N 1
ATOM 879 C CA . LEU A 1 114 ? 29.631 21.363 -48.087 1.00 86.19 114 LEU A CA 1
ATOM 880 C C . LEU A 1 114 ? 29.836 22.271 -46.869 1.00 86.19 114 LEU A C 1
ATOM 882 O O . LEU A 1 114 ? 29.519 21.870 -45.755 1.00 86.19 114 LEU A O 1
ATOM 886 N N . VAL A 1 115 ? 30.337 23.494 -47.071 1.00 87.81 115 VAL A N 1
ATOM 887 C CA . VAL A 1 115 ? 30.507 24.467 -45.980 1.00 87.81 115 VAL A CA 1
ATOM 888 C C . VAL A 1 115 ? 29.157 24.832 -45.356 1.00 87.81 115 VAL A C 1
ATOM 890 O O . VAL A 1 115 ? 29.044 24.827 -44.136 1.00 87.81 115 VAL A O 1
ATOM 893 N N . GLU A 1 116 ? 28.124 25.081 -46.163 1.00 84.44 116 GLU A N 1
ATOM 894 C CA . GLU A 1 116 ? 26.774 25.363 -45.658 1.00 84.44 116 GLU A CA 1
ATOM 895 C C . GLU A 1 116 ? 26.195 24.185 -44.859 1.00 84.44 116 GLU A C 1
ATOM 897 O O . GLU A 1 116 ? 25.663 24.382 -43.767 1.00 84.44 116 GLU A O 1
ATOM 902 N N . ALA A 1 117 ? 26.344 22.956 -45.358 1.00 84.69 117 ALA A N 1
ATOM 903 C CA . ALA A 1 117 ? 25.887 21.759 -44.659 1.00 84.69 117 ALA A CA 1
ATOM 904 C C . ALA A 1 117 ? 26.595 21.575 -43.307 1.00 84.69 117 ALA A C 1
ATOM 906 O O . ALA A 1 117 ? 25.963 21.172 -42.333 1.00 84.69 117 ALA A O 1
ATOM 907 N N . LEU A 1 118 ? 27.891 21.898 -43.228 1.00 87.75 118 LEU A N 1
ATOM 908 C CA . LEU A 1 118 ? 28.648 21.851 -41.975 1.00 87.75 118 LEU A CA 1
ATOM 909 C C . LEU A 1 118 ? 28.191 22.924 -40.977 1.00 87.75 118 LEU A C 1
ATOM 911 O O . LEU A 1 118 ? 28.130 22.645 -39.785 1.00 87.75 118 LEU A O 1
ATOM 915 N N . GLU A 1 119 ? 27.831 24.122 -41.439 1.00 88.88 119 GLU A N 1
ATOM 916 C CA . GLU A 1 119 ? 27.306 25.189 -40.573 1.00 88.88 119 GLU A CA 1
ATOM 917 C C . GLU A 1 119 ? 25.925 24.854 -40.017 1.00 88.88 119 GLU A C 1
ATOM 919 O O . GLU A 1 119 ? 25.688 25.008 -38.820 1.00 88.88 119 GLU A O 1
ATOM 924 N N . GLN A 1 120 ? 25.033 24.342 -40.869 1.00 88.25 120 GLN A N 1
ATOM 925 C CA . GLN A 1 120 ? 23.718 23.874 -40.436 1.00 88.25 120 GLN A CA 1
ATOM 926 C C . GLN A 1 120 ? 23.844 22.706 -39.453 1.00 88.25 120 GLN A C 1
ATOM 928 O O . GLN A 1 120 ? 23.103 22.649 -38.474 1.00 88.25 120 GLN A O 1
ATOM 933 N N . LEU A 1 121 ? 24.790 21.788 -39.682 1.00 92.25 121 LEU A N 1
ATOM 934 C CA . LEU A 1 121 ? 25.063 20.699 -38.747 1.00 92.25 121 LEU A CA 1
ATOM 935 C C . LEU A 1 121 ? 25.527 21.240 -37.390 1.00 92.25 121 LEU A C 1
ATOM 937 O O . LEU A 1 121 ? 24.981 20.839 -36.369 1.00 92.25 121 LEU A O 1
ATOM 941 N N . GLU A 1 122 ? 26.468 22.185 -37.373 1.00 92.50 122 GLU A N 1
ATOM 942 C CA . GLU A 1 122 ? 26.972 22.790 -36.136 1.00 92.50 122 GLU A CA 1
ATOM 943 C C . GLU A 1 122 ? 25.877 23.570 -35.378 1.00 92.50 122 GLU A C 1
ATOM 945 O O . GLU A 1 122 ? 25.804 23.527 -34.150 1.00 92.50 122 GLU A O 1
ATOM 950 N N . GLU A 1 123 ? 24.995 24.285 -36.085 1.00 93.56 123 GLU A N 1
ATOM 951 C CA . GLU A 1 123 ? 23.829 24.946 -35.483 1.00 93.56 123 GLU A CA 1
ATOM 952 C C . GLU A 1 123 ? 22.870 23.926 -34.856 1.00 93.56 123 GLU A C 1
ATOM 954 O O . GLU A 1 123 ? 22.467 24.086 -33.702 1.00 93.56 123 GLU A O 1
ATOM 959 N N . ARG A 1 124 ? 22.575 22.829 -35.564 1.00 92.56 124 ARG A N 1
ATOM 960 C CA . ARG A 1 124 ? 21.717 21.754 -35.048 1.00 92.56 124 ARG A CA 1
ATOM 961 C C . ARG A 1 124 ? 22.342 21.028 -33.862 1.00 92.56 124 ARG A C 1
ATOM 963 O O . ARG A 1 124 ? 21.626 20.694 -32.924 1.00 92.56 124 ARG A O 1
ATOM 970 N N . GLU A 1 125 ? 23.657 20.825 -33.852 1.00 95.81 125 GLU A N 1
ATOM 971 C CA . GLU A 1 125 ? 24.374 20.278 -32.695 1.00 95.81 125 GLU A CA 1
ATOM 972 C C . GLU A 1 125 ? 24.226 21.188 -31.464 1.00 95.81 125 GLU A C 1
ATOM 974 O O . GLU A 1 125 ? 23.893 20.706 -30.380 1.00 95.81 125 GLU A O 1
ATOM 979 N N . ARG A 1 126 ? 24.356 22.513 -31.630 1.00 95.94 126 ARG A N 1
ATOM 980 C CA . ARG A 1 126 ? 24.130 23.480 -30.537 1.00 95.94 126 ARG A CA 1
ATOM 981 C C . ARG A 1 126 ? 22.688 23.481 -30.033 1.00 95.94 126 ARG A C 1
ATOM 983 O O . ARG A 1 126 ? 22.467 23.583 -28.825 1.00 95.94 126 ARG A O 1
ATOM 990 N N . GLU A 1 127 ? 21.707 23.383 -30.929 1.00 95.38 127 GLU A N 1
ATOM 991 C CA . GLU A 1 127 ? 20.291 23.263 -30.558 1.00 95.38 127 GLU A CA 1
ATOM 992 C C . GLU A 1 127 ? 20.034 21.979 -29.758 1.00 95.38 127 GLU A C 1
ATOM 994 O O . GLU A 1 127 ? 19.375 22.019 -28.715 1.00 95.38 127 GLU A O 1
ATOM 999 N N . VAL A 1 128 ? 20.603 20.848 -30.191 1.00 96.62 128 VAL A N 1
ATOM 1000 C CA . VAL A 1 128 ? 20.519 19.567 -29.473 1.00 96.62 128 VAL A CA 1
ATOM 1001 C C . VAL A 1 128 ? 21.127 19.684 -28.075 1.00 96.62 128 VAL A C 1
ATOM 1003 O O . VAL A 1 128 ? 20.499 19.253 -27.106 1.00 96.62 128 VAL A O 1
ATOM 1006 N N . ASP A 1 129 ? 22.291 20.319 -27.938 1.00 97.31 129 ASP A N 1
ATOM 1007 C CA . ASP A 1 129 ? 22.922 20.557 -26.636 1.00 97.31 129 ASP A CA 1
ATOM 1008 C C . ASP A 1 129 ? 22.061 21.450 -25.726 1.00 97.31 129 ASP A C 1
ATOM 1010 O O . ASP A 1 129 ? 21.906 21.174 -24.529 1.00 97.31 129 ASP A O 1
ATOM 1014 N N . ALA A 1 130 ? 21.448 22.499 -26.283 1.00 96.75 130 ALA A N 1
ATOM 1015 C CA . ALA A 1 130 ? 20.544 23.380 -25.548 1.00 96.75 130 ALA A CA 1
ATOM 1016 C C . ALA A 1 130 ? 19.289 22.633 -25.063 1.00 96.75 130 ALA A C 1
ATOM 1018 O O . ALA A 1 130 ? 18.896 22.765 -23.897 1.00 96.75 130 ALA A O 1
ATOM 1019 N N . HIS A 1 131 ? 18.688 21.801 -25.917 1.00 96.06 131 HIS A N 1
ATOM 1020 C CA . HIS A 1 131 ? 17.553 20.956 -25.548 1.00 96.06 131 HIS A CA 1
ATOM 1021 C C . HIS A 1 131 ? 17.934 19.901 -24.507 1.00 96.06 131 HIS A C 1
ATOM 1023 O O . HIS A 1 131 ? 17.188 19.702 -23.548 1.00 96.06 131 HIS A O 1
ATOM 1029 N N . ALA A 1 132 ? 19.110 19.283 -24.620 1.00 97.19 132 ALA A N 1
ATOM 1030 C CA . ALA A 1 132 ? 19.607 18.338 -23.624 1.00 97.19 132 ALA A CA 1
ATOM 1031 C C . ALA A 1 132 ? 19.787 19.002 -22.248 1.00 97.19 132 ALA A C 1
ATOM 1033 O O . ALA A 1 132 ? 19.419 18.427 -21.221 1.00 97.19 132 ALA A O 1
ATOM 1034 N N . ALA A 1 133 ? 20.303 20.234 -22.205 1.00 97.50 133 ALA A N 1
ATOM 1035 C CA . ALA A 1 133 ? 20.417 21.000 -20.966 1.00 97.50 133 ALA A CA 1
ATOM 1036 C C . ALA A 1 133 ? 19.044 21.350 -20.365 1.00 97.50 133 ALA A C 1
ATOM 1038 O O . ALA A 1 133 ? 18.872 21.294 -19.145 1.00 97.50 133 ALA A O 1
ATOM 1039 N N . LEU A 1 134 ? 18.064 21.692 -21.205 1.00 97.62 134 LEU A N 1
ATOM 1040 C CA . LEU A 1 134 ? 16.702 21.990 -20.770 1.00 97.62 134 LEU A CA 1
ATOM 1041 C C . LEU A 1 134 ? 15.995 20.745 -20.212 1.00 97.62 134 LEU A C 1
ATOM 1043 O O . LEU A 1 134 ? 15.401 20.816 -19.136 1.00 97.62 134 LEU A O 1
ATOM 1047 N N . LEU A 1 135 ? 16.114 19.602 -20.895 1.00 97.62 135 LEU A N 1
ATOM 1048 C CA . LEU A 1 135 ? 15.554 18.325 -20.447 1.00 97.62 135 LEU A CA 1
ATOM 1049 C C . LEU A 1 135 ? 16.086 17.937 -19.068 1.00 97.62 135 LEU A C 1
ATOM 1051 O O . LEU A 1 135 ? 15.290 17.637 -18.184 1.00 97.62 135 LEU A O 1
ATOM 1055 N N . ARG A 1 136 ? 17.400 18.059 -18.835 1.00 98.19 136 ARG A N 1
ATOM 1056 C CA . ARG A 1 136 ? 17.996 17.790 -17.514 1.00 98.19 136 ARG A CA 1
ATOM 1057 C C . ARG A 1 136 ? 17.378 18.644 -16.403 1.00 98.19 136 ARG A C 1
ATOM 1059 O O . ARG A 1 136 ? 17.065 18.128 -15.336 1.00 98.19 136 ARG A O 1
ATOM 1066 N N . ARG A 1 137 ? 17.132 19.936 -16.652 1.00 98.12 137 ARG A N 1
ATOM 1067 C CA . ARG A 1 137 ? 16.488 20.827 -15.664 1.00 98.12 137 ARG A CA 1
ATOM 1068 C C . ARG A 1 137 ? 15.048 20.413 -15.363 1.00 98.12 137 ARG A C 1
ATOM 1070 O O . ARG A 1 137 ? 14.619 20.472 -14.211 1.00 98.12 137 ARG A O 1
ATOM 1077 N N . TYR A 1 138 ? 14.293 20.002 -16.382 1.00 97.94 138 TYR A N 1
ATOM 1078 C CA . TYR A 1 138 ? 12.931 19.510 -16.180 1.00 97.94 138 TYR A CA 1
ATOM 1079 C C . TYR A 1 138 ? 12.908 18.169 -15.450 1.00 97.94 138 TYR A C 1
ATOM 1081 O O . TYR A 1 138 ? 12.091 17.992 -14.548 1.00 97.94 138 TYR A O 1
ATOM 1089 N N . GLU A 1 139 ? 13.825 17.256 -15.766 1.00 97.94 139 GLU A N 1
ATOM 1090 C CA . GLU A 1 139 ? 13.991 15.998 -15.037 1.00 97.94 139 GLU A CA 1
ATOM 1091 C C . GLU A 1 139 ? 14.275 16.250 -13.552 1.00 97.94 139 GLU A C 1
ATOM 1093 O O . GLU A 1 139 ? 13.589 15.691 -12.694 1.00 97.94 139 GLU A O 1
ATOM 1098 N N . GLU A 1 140 ? 15.209 17.151 -13.237 1.00 98.06 140 GLU A N 1
ATOM 1099 C CA . GLU A 1 140 ? 15.507 17.566 -11.862 1.00 98.06 140 GLU A CA 1
ATOM 1100 C C . GLU A 1 140 ? 14.273 18.154 -11.160 1.00 98.06 140 GLU A C 1
ATOM 1102 O O . GLU A 1 140 ? 13.957 17.770 -10.031 1.00 98.06 140 GLU A O 1
ATOM 1107 N N . SER A 1 141 ? 13.533 19.042 -11.830 1.00 97.94 141 SER A N 1
ATOM 1108 C CA . SER A 1 141 ? 12.310 19.644 -11.285 1.00 97.94 141 SER A CA 1
ATOM 1109 C C . SER A 1 141 ? 11.226 18.598 -10.998 1.00 97.94 141 SER A C 1
ATOM 1111 O O . SER A 1 141 ? 10.626 18.596 -9.920 1.00 97.94 141 SER A O 1
ATOM 1113 N N . VAL A 1 142 ? 11.016 17.648 -11.914 1.00 96.94 142 VAL A N 1
ATOM 1114 C CA . VAL A 1 142 ? 10.060 16.547 -11.734 1.00 96.94 142 VAL A CA 1
ATOM 1115 C C . VAL A 1 142 ? 10.496 15.625 -10.595 1.00 96.94 142 VAL A C 1
ATOM 1117 O O . VAL A 1 142 ? 9.654 15.189 -9.806 1.00 96.94 142 VAL A O 1
ATOM 1120 N N . MET A 1 143 ? 11.793 15.338 -10.457 1.00 97.06 143 MET A N 1
ATOM 1121 C CA . MET A 1 143 ? 12.310 14.560 -9.327 1.00 97.06 143 MET A CA 1
ATOM 1122 C C . MET A 1 143 ? 12.070 15.270 -7.989 1.00 97.06 143 MET A C 1
ATOM 1124 O O . MET A 1 143 ? 11.606 14.635 -7.040 1.00 97.06 143 MET A O 1
ATOM 1128 N N . GLN A 1 144 ? 12.309 16.582 -7.916 1.00 97.50 144 GLN A N 1
ATOM 1129 C CA . GLN A 1 144 ? 12.027 17.380 -6.718 1.00 97.50 144 GLN A CA 1
ATOM 1130 C C . GLN A 1 144 ? 10.535 17.370 -6.368 1.00 97.50 144 GLN A C 1
ATOM 1132 O O . GLN A 1 144 ? 10.178 17.135 -5.213 1.00 97.50 144 GLN A O 1
ATOM 1137 N N . MET A 1 145 ? 9.659 17.552 -7.359 1.00 96.94 145 MET A N 1
ATOM 1138 C CA . MET A 1 145 ? 8.210 17.514 -7.158 1.00 96.94 145 MET A CA 1
ATOM 1139 C C . MET A 1 145 ? 7.744 16.140 -6.662 1.00 96.94 145 MET A C 1
ATOM 1141 O O . MET A 1 145 ? 6.963 16.060 -5.716 1.00 96.94 145 MET A O 1
ATOM 1145 N N . LYS A 1 146 ? 8.271 15.046 -7.230 1.00 95.88 146 LYS A N 1
ATOM 1146 C CA . LYS A 1 146 ? 7.987 13.678 -6.762 1.00 95.88 146 LYS A CA 1
ATOM 1147 C C . LYS A 1 146 ? 8.427 13.465 -5.314 1.00 95.88 146 LYS A C 1
ATOM 1149 O O . LYS A 1 146 ? 7.673 12.884 -4.536 1.00 95.88 146 LYS A O 1
ATOM 1154 N N . ALA A 1 147 ? 9.607 13.957 -4.937 1.00 96.31 147 ALA A N 1
ATOM 1155 C CA . ALA A 1 147 ? 10.094 13.865 -3.563 1.00 96.31 147 ALA A CA 1
ATOM 1156 C C . ALA A 1 147 ? 9.203 14.655 -2.588 1.00 96.31 147 ALA A C 1
ATOM 1158 O O . ALA A 1 147 ? 8.789 14.122 -1.558 1.00 96.31 147 ALA A O 1
ATOM 1159 N N . GLN A 1 148 ? 8.846 15.897 -2.933 1.00 97.00 148 GLN A N 1
ATOM 1160 C CA . GLN A 1 148 ? 7.945 16.732 -2.130 1.00 97.00 148 GLN A CA 1
ATOM 1161 C C . GLN A 1 148 ? 6.558 16.099 -1.980 1.00 97.00 148 GLN A C 1
ATOM 1163 O O . GLN A 1 148 ? 6.014 16.055 -0.877 1.00 97.00 148 GLN A O 1
ATOM 1168 N N . MET A 1 149 ? 6.014 15.552 -3.067 1.00 96.81 149 MET A N 1
ATOM 1169 C CA . MET A 1 149 ? 4.742 14.836 -3.065 1.00 96.81 149 MET A CA 1
ATOM 1170 C C . MET A 1 149 ? 4.800 13.590 -2.170 1.00 96.81 149 MET A C 1
ATOM 1172 O O . MET A 1 149 ? 3.877 13.354 -1.393 1.00 96.81 149 MET A O 1
ATOM 1176 N N . GLY A 1 150 ? 5.904 12.836 -2.202 1.00 96.38 150 GLY A N 1
ATOM 1177 C CA . GLY A 1 150 ? 6.128 11.709 -1.294 1.00 96.38 150 GLY A CA 1
ATOM 1178 C C . GLY A 1 150 ? 6.099 12.122 0.181 1.00 96.38 150 GLY A C 1
ATOM 1179 O O . GLY A 1 150 ? 5.418 11.491 0.989 1.00 96.38 150 GLY A O 1
ATOM 1180 N N . VAL A 1 151 ? 6.764 13.229 0.531 1.00 97.44 151 VAL A N 1
ATOM 1181 C CA . VAL A 1 151 ? 6.742 13.783 1.897 1.00 97.44 151 VAL A CA 1
ATOM 1182 C C . VAL A 1 151 ? 5.337 14.244 2.295 1.00 97.44 151 VAL A C 1
ATOM 1184 O O . VAL A 1 151 ? 4.914 14.006 3.426 1.00 97.44 151 VAL A O 1
ATOM 1187 N N . ALA A 1 152 ? 4.599 14.886 1.387 1.00 96.19 152 ALA A N 1
ATOM 1188 C CA . ALA A 1 152 ? 3.234 15.339 1.649 1.00 96.19 152 ALA A CA 1
ATOM 1189 C C . ALA A 1 152 ? 2.283 14.163 1.922 1.00 96.19 152 ALA A C 1
ATOM 1191 O O . ALA A 1 152 ? 1.552 14.191 2.913 1.00 96.19 152 ALA A O 1
ATOM 1192 N N . TYR A 1 153 ? 2.341 13.104 1.107 1.00 98.00 153 TYR A N 1
ATOM 1193 C CA . TYR A 1 153 ? 1.541 11.897 1.329 1.00 98.00 153 TYR A CA 1
ATOM 1194 C C . TYR A 1 153 ? 1.907 11.182 2.626 1.00 98.00 153 TYR A C 1
ATOM 1196 O O . TYR A 1 153 ? 1.015 10.713 3.330 1.00 98.00 153 TYR A O 1
ATOM 1204 N N . HIS A 1 154 ? 3.193 11.136 2.976 1.00 97.38 154 HIS A N 1
ATOM 1205 C CA . HIS A 1 154 ? 3.627 10.559 4.243 1.00 97.38 154 HIS A CA 1
ATOM 1206 C C . HIS A 1 154 ? 3.036 11.315 5.443 1.00 97.38 154 HIS A C 1
ATOM 1208 O O . HIS A 1 154 ? 2.383 10.702 6.283 1.00 97.38 154 HIS A O 1
ATOM 1214 N N . LYS A 1 155 ? 3.157 12.650 5.467 1.00 97.69 155 LYS A N 1
ATOM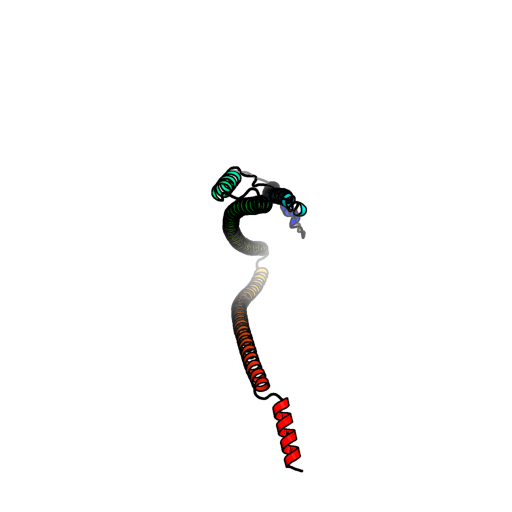 1215 C CA . LYS A 1 155 ? 2.567 13.496 6.522 1.00 97.69 155 LYS A CA 1
ATOM 1216 C C . LYS A 1 155 ? 1.048 13.363 6.602 1.00 97.69 155 LYS A C 1
ATOM 1218 O O . LYS A 1 155 ? 0.480 13.355 7.691 1.00 97.69 155 LYS A O 1
ATOM 1223 N N . TYR A 1 156 ? 0.379 13.269 5.454 1.00 96.62 156 TYR A N 1
ATOM 1224 C CA . TYR A 1 156 ? -1.064 13.050 5.412 1.00 96.62 156 TYR A CA 1
ATOM 1225 C C . TYR A 1 156 ? -1.442 11.695 6.026 1.00 96.62 156 TYR A C 1
ATOM 1227 O O . TYR A 1 156 ? -2.341 11.639 6.862 1.00 96.62 156 TYR A O 1
ATOM 1235 N N . ALA A 1 157 ? -0.727 10.622 5.677 1.00 96.44 157 ALA A N 1
ATOM 1236 C CA . ALA A 1 157 ? -0.955 9.296 6.247 1.00 96.44 157 ALA A CA 1
ATOM 1237 C C . ALA A 1 157 ? -0.732 9.270 7.771 1.00 96.44 157 ALA A C 1
ATOM 1239 O O . ALA A 1 157 ? -1.531 8.675 8.495 1.00 96.44 157 ALA A O 1
ATOM 1240 N N . GLU A 1 158 ? 0.303 9.956 8.268 1.00 97.62 158 GLU A N 1
ATOM 1241 C CA . GLU A 1 158 ? 0.533 10.132 9.709 1.00 97.62 158 GLU A CA 1
ATOM 1242 C C . GLU A 1 158 ? -0.642 10.850 10.384 1.00 97.62 158 GLU A C 1
ATOM 1244 O O . GLU A 1 158 ? -1.176 10.361 11.382 1.00 97.62 158 GLU A O 1
ATOM 1249 N N . HIS A 1 159 ? -1.102 11.963 9.804 1.00 97.56 159 HIS A N 1
ATOM 1250 C CA . HIS A 1 159 ? -2.231 12.726 10.333 1.00 97.56 159 HIS A CA 1
ATOM 1251 C C . HIS A 1 159 ? -3.528 11.904 10.369 1.00 97.56 159 HIS A C 1
ATOM 1253 O O . HIS A 1 159 ? -4.271 11.974 11.348 1.00 97.56 159 HIS A O 1
ATOM 1259 N N . VAL A 1 160 ? -3.798 11.105 9.330 1.00 97.44 160 VAL A N 1
ATOM 1260 C CA . VAL A 1 160 ? -4.950 10.188 9.296 1.00 97.44 160 VAL A CA 1
ATOM 1261 C C . VAL A 1 160 ? -4.843 9.149 10.412 1.00 97.44 160 VAL A C 1
ATOM 1263 O O . VAL A 1 160 ? -5.779 9.015 11.197 1.00 97.44 160 VAL A O 1
ATOM 1266 N N . SER A 1 161 ? -3.689 8.491 10.561 1.00 97.94 161 SER A N 1
ATOM 1267 C CA . SER A 1 161 ? -3.451 7.522 11.642 1.00 97.94 161 SER A CA 1
ATOM 1268 C C . SER A 1 161 ? -3.666 8.143 13.030 1.00 97.94 161 SER A C 1
ATOM 1270 O O . SER A 1 161 ? -4.273 7.534 13.912 1.00 97.94 161 SER A O 1
ATOM 1272 N N . ASP A 1 162 ? -3.184 9.364 13.254 1.00 98.06 162 ASP A N 1
ATOM 1273 C CA . ASP A 1 162 ? -3.340 10.035 14.545 1.00 98.06 162 ASP A CA 1
ATOM 1274 C C . ASP A 1 162 ? -4.780 10.486 14.809 1.00 98.06 162 ASP A C 1
ATOM 1276 O O . ASP A 1 162 ? -5.248 10.417 15.951 1.00 98.06 162 ASP A O 1
ATOM 1280 N N . ALA A 1 163 ? -5.510 10.902 13.773 1.00 96.25 163 ALA A N 1
ATOM 1281 C CA . ALA A 1 163 ? -6.936 11.188 13.871 1.00 96.25 163 ALA A CA 1
ATOM 1282 C C . ALA A 1 163 ? -7.743 9.922 14.207 1.00 96.25 163 ALA A C 1
ATOM 1284 O O . ALA A 1 163 ? -8.582 9.963 15.107 1.00 96.25 163 ALA A O 1
ATOM 1285 N N . GLU A 1 164 ? -7.441 8.788 13.568 1.00 97.38 164 GLU A N 1
ATOM 1286 C CA . GLU A 1 164 ? -8.074 7.492 13.849 1.00 97.38 164 GLU A CA 1
ATOM 1287 C C . GLU A 1 164 ? -7.823 7.029 15.290 1.00 97.38 164 GLU A C 1
ATOM 1289 O O . GLU A 1 164 ? -8.753 6.596 15.976 1.00 97.38 164 GLU A O 1
ATOM 1294 N N . LYS A 1 165 ? -6.590 7.177 15.798 1.00 97.62 165 LYS A N 1
ATOM 1295 C CA . LYS A 1 165 ? -6.266 6.883 17.206 1.00 97.62 165 LYS A CA 1
ATOM 1296 C C . LYS A 1 165 ? -7.096 7.742 18.157 1.00 97.62 165 LYS A C 1
ATOM 1298 O O . LYS A 1 165 ? -7.757 7.202 19.044 1.00 97.62 165 LYS A O 1
ATOM 1303 N N . LYS A 1 166 ? -7.124 9.063 17.938 1.00 97.62 166 LYS A N 1
ATOM 1304 C CA . LYS A 1 166 ? -7.924 9.997 18.750 1.00 97.62 166 LYS A CA 1
ATOM 1305 C C . LYS A 1 166 ? -9.411 9.651 18.705 1.00 97.62 166 LYS A C 1
ATOM 1307 O O . LYS A 1 166 ? -10.067 9.662 19.742 1.00 97.62 166 LYS A O 1
ATOM 1312 N N . GLN A 1 167 ? -9.940 9.310 17.531 1.00 97.00 167 GLN A N 1
ATOM 1313 C CA . GLN A 1 167 ? -11.332 8.895 17.371 1.00 97.00 167 GLN A CA 1
ATOM 1314 C C . GLN A 1 167 ? -11.630 7.602 18.141 1.00 97.00 167 GLN A C 1
ATOM 1316 O O . GLN A 1 167 ? -12.634 7.534 18.850 1.00 97.00 167 GLN A O 1
ATOM 1321 N N . SER A 1 168 ? -10.750 6.601 18.052 1.00 97.69 168 SER A N 1
ATOM 1322 C CA . SER A 1 168 ? -10.847 5.361 18.832 1.00 97.69 168 SER A CA 1
ATOM 1323 C C . SER A 1 168 ? -10.858 5.647 20.336 1.00 97.69 168 SER A C 1
ATOM 1325 O O . SER A 1 168 ? -11.684 5.102 21.068 1.00 97.69 168 SER A O 1
ATOM 1327 N N . ASP A 1 169 ? -9.968 6.515 20.814 1.00 97.25 169 ASP A N 1
ATOM 1328 C CA . ASP A 1 169 ? -9.852 6.817 22.242 1.00 97.25 169 ASP A CA 1
ATOM 1329 C C . ASP A 1 169 ? -11.059 7.602 22.766 1.00 97.25 169 ASP A C 1
ATOM 1331 O O . ASP A 1 169 ? -11.600 7.271 23.825 1.00 97.25 169 ASP A O 1
ATOM 1335 N N . LEU A 1 170 ? -11.555 8.573 21.993 1.00 96.12 170 LEU A N 1
ATOM 1336 C CA . LEU A 1 170 ? -12.802 9.273 22.301 1.00 96.12 170 LEU A CA 1
ATOM 1337 C C . LEU A 1 170 ? -13.996 8.315 22.305 1.00 96.12 170 LEU A C 1
ATOM 1339 O O . LEU A 1 170 ? -14.807 8.368 23.226 1.00 96.12 170 LEU A O 1
ATOM 1343 N N . SER A 1 171 ? -14.082 7.394 21.342 1.00 97.69 171 SER A N 1
ATOM 1344 C CA . SER A 1 171 ? -15.142 6.380 21.301 1.00 97.69 171 SER A CA 1
ATOM 1345 C C . SER A 1 171 ? -15.120 5.475 22.534 1.00 97.69 171 SER A C 1
ATOM 1347 O O . SER A 1 171 ? -16.175 5.214 23.111 1.00 97.69 171 SER A O 1
ATOM 1349 N N . LYS A 1 172 ? -13.936 5.038 22.984 1.00 95.75 172 LYS A N 1
ATOM 1350 C CA . LYS A 1 172 ? -13.795 4.269 24.231 1.00 95.75 172 LYS A CA 1
ATOM 1351 C C . LYS A 1 172 ? -14.224 5.090 25.442 1.00 95.75 172 LYS A C 1
ATOM 1353 O O . LYS A 1 172 ? -14.890 4.559 26.326 1.00 95.75 172 LYS A O 1
ATOM 1358 N N . ARG A 1 173 ? -13.864 6.377 25.494 1.00 96.38 173 ARG A N 1
ATOM 1359 C CA . ARG A 1 173 ? -14.244 7.251 26.610 1.00 96.38 173 ARG A CA 1
ATOM 1360 C C . ARG A 1 173 ? -15.752 7.481 26.669 1.00 96.38 173 ARG A C 1
ATOM 1362 O O . ARG A 1 173 ? -16.307 7.469 27.762 1.00 96.38 173 ARG A O 1
ATOM 1369 N N . VAL A 1 174 ? -16.408 7.644 25.520 1.00 94.81 174 VAL A N 1
ATOM 1370 C CA . VAL A 1 174 ? -17.874 7.736 25.435 1.00 94.81 174 VAL A CA 1
ATOM 1371 C C . VAL A 1 174 ? -18.520 6.454 25.956 1.00 94.81 174 VAL A C 1
ATOM 1373 O O . VAL A 1 174 ? -19.353 6.539 26.851 1.00 94.81 174 VAL A O 1
ATOM 1376 N N . ALA A 1 175 ? -18.070 5.281 25.499 1.00 94.56 175 ALA A N 1
ATOM 1377 C CA . ALA A 1 175 ? -18.604 4.001 25.969 1.00 94.56 175 ALA A CA 1
ATOM 1378 C C . ALA A 1 175 ? -18.442 3.811 27.492 1.00 94.56 175 ALA A C 1
ATOM 1380 O O . ALA A 1 175 ? -19.359 3.349 28.164 1.00 94.56 175 ALA A O 1
ATOM 1381 N N . GLN A 1 176 ? -17.300 4.221 28.059 1.00 94.81 176 GLN A N 1
ATOM 1382 C CA . GLN A 1 176 ? -17.086 4.202 29.513 1.00 94.81 176 GLN A CA 1
ATOM 1383 C C . GLN A 1 176 ? -18.066 5.115 30.259 1.00 94.81 176 GLN A C 1
ATOM 1385 O O . GLN A 1 176 ? -18.621 4.716 31.278 1.00 94.81 176 GLN A O 1
ATOM 1390 N N . LEU A 1 177 ? -18.279 6.337 29.764 1.00 93.38 177 LEU A N 1
ATOM 1391 C CA . LEU A 1 177 ? -19.204 7.290 30.382 1.00 93.38 177 LEU A CA 1
ATOM 1392 C C . LEU A 1 177 ? -20.662 6.819 30.284 1.00 93.38 177 LEU A C 1
ATOM 1394 O O . LEU A 1 177 ? -21.437 7.044 31.211 1.00 93.38 177 LEU A O 1
ATOM 1398 N N . GLU A 1 178 ? -21.037 6.148 29.194 1.00 93.44 178 GLU A N 1
ATOM 1399 C CA . GLU A 1 178 ? -22.352 5.513 29.050 1.00 93.44 178 GLU A CA 1
ATOM 1400 C C . GLU A 1 178 ? -22.537 4.376 30.065 1.00 93.44 178 GLU A C 1
ATOM 1402 O O . GLU A 1 178 ? -23.545 4.344 30.768 1.00 93.44 178 GLU A O 1
ATOM 1407 N N . GLU A 1 179 ? -21.532 3.516 30.246 1.00 92.88 179 GLU A N 1
ATOM 1408 C CA . GLU A 1 179 ? -21.571 2.457 31.260 1.00 92.88 179 GLU A CA 1
ATOM 1409 C C . GLU A 1 179 ? -21.661 3.026 32.691 1.00 92.88 179 GLU A C 1
ATOM 1411 O O . GLU A 1 179 ? -22.409 2.521 33.534 1.00 92.88 179 GLU A O 1
ATOM 1416 N N . GLU A 1 180 ? -20.912 4.092 32.990 1.00 92.56 180 GLU A N 1
ATOM 1417 C CA . GLU A 1 180 ? -20.983 4.802 34.273 1.00 92.56 180 GLU A CA 1
ATOM 1418 C C . GLU A 1 180 ? -22.372 5.414 34.506 1.00 92.56 180 GLU A C 1
ATOM 1420 O O . GLU A 1 180 ? -22.927 5.290 35.604 1.00 92.56 180 GLU A O 1
ATOM 1425 N N . LYS A 1 181 ? -22.966 6.021 33.472 1.00 92.44 181 LYS A N 1
ATOM 1426 C CA . LYS A 1 181 ? -24.328 6.562 33.514 1.00 92.44 181 LYS A CA 1
ATOM 1427 C C . LYS A 1 181 ? -25.349 5.464 33.813 1.00 92.44 181 LYS A C 1
ATOM 1429 O O . LYS A 1 181 ? -26.171 5.646 34.712 1.00 92.44 181 LYS A O 1
ATOM 1434 N N . ASP A 1 182 ? -25.280 4.328 33.125 1.00 90.44 182 ASP A N 1
ATOM 1435 C CA . ASP A 1 182 ? -26.209 3.210 33.323 1.00 90.44 182 ASP A CA 1
ATOM 1436 C C . ASP A 1 182 ? -26.076 2.611 34.730 1.00 90.44 182 ASP A C 1
ATOM 1438 O O . ASP A 1 182 ? -27.073 2.367 35.416 1.00 90.44 182 ASP A O 1
ATOM 1442 N N . LYS A 1 183 ? -24.842 2.470 35.233 1.00 89.75 183 LYS A N 1
ATOM 1443 C CA . LYS A 1 183 ? -24.577 2.062 36.623 1.00 89.75 183 LYS A CA 1
ATOM 1444 C C . LYS A 1 183 ? -25.212 3.019 37.632 1.00 89.75 183 LYS A C 1
ATOM 1446 O O . LYS A 1 183 ? -25.788 2.564 38.625 1.00 89.75 183 LYS A O 1
ATOM 1451 N N . CYS A 1 184 ? -25.105 4.327 37.410 1.00 87.44 184 CYS A N 1
ATOM 1452 C CA . CYS A 1 184 ? -25.730 5.335 38.264 1.00 87.44 184 CYS A CA 1
ATOM 1453 C C . CYS A 1 184 ? -27.262 5.289 38.182 1.00 87.44 184 CYS A C 1
ATOM 1455 O O . CYS A 1 184 ? -27.915 5.332 39.224 1.00 87.44 184 CYS A O 1
ATOM 1457 N N . ALA A 1 185 ? -27.832 5.111 36.987 1.00 90.75 185 ALA A N 1
ATOM 1458 C CA . ALA A 1 185 ? -29.275 4.981 36.789 1.00 90.75 185 ALA A CA 1
ATOM 1459 C C . ALA A 1 185 ? -29.853 3.755 37.522 1.00 90.75 185 ALA A C 1
ATOM 1461 O O . ALA A 1 185 ? -30.865 3.862 38.215 1.00 90.75 185 ALA A O 1
ATOM 1462 N N . ILE A 1 186 ? -29.170 2.606 37.459 1.00 89.75 186 ILE A N 1
ATOM 1463 C CA . ILE A 1 186 ? -29.566 1.396 38.197 1.00 89.75 186 ILE A CA 1
ATOM 1464 C C . ILE A 1 186 ? -29.524 1.639 39.711 1.00 89.75 186 ILE A C 1
ATOM 1466 O O . ILE A 1 186 ? -30.437 1.224 40.424 1.00 89.75 186 ILE A O 1
ATOM 1470 N N . LYS A 1 187 ? -28.478 2.303 40.224 1.00 88.25 187 LYS A N 1
ATOM 1471 C CA . LYS A 1 187 ? -28.380 2.639 41.655 1.00 88.25 187 LYS A CA 1
ATOM 1472 C C . LYS A 1 187 ? -29.514 3.564 42.094 1.00 88.25 187 LYS A C 1
ATOM 1474 O O . LYS A 1 187 ? -30.127 3.284 43.118 1.00 88.25 187 LYS A O 1
ATOM 1479 N N . ALA A 1 188 ? -29.814 4.606 41.318 1.00 84.38 188 ALA A N 1
ATOM 1480 C CA . ALA A 1 188 ? -30.917 5.522 41.601 1.00 84.38 188 ALA A CA 1
ATOM 1481 C C . ALA A 1 188 ? -32.260 4.776 41.675 1.00 84.38 188 ALA A C 1
ATOM 1483 O O . ALA A 1 188 ? -32.942 4.866 42.690 1.00 84.38 188 ALA A O 1
ATOM 1484 N N . SER A 1 189 ? -32.565 3.929 40.683 1.00 87.44 189 SER A N 1
ATOM 1485 C CA . SER A 1 189 ? -33.789 3.111 40.682 1.00 87.44 189 SER A CA 1
ATOM 1486 C C . SER A 1 189 ? -33.862 2.133 41.863 1.00 87.44 189 SER A C 1
ATOM 1488 O O . SER A 1 189 ? -34.939 1.879 42.399 1.00 87.44 189 SER A O 1
ATOM 1490 N N . LYS A 1 190 ? -32.725 1.570 42.302 1.00 85.56 190 LYS A N 1
ATOM 1491 C CA . LYS A 1 190 ? -32.676 0.724 43.506 1.00 85.56 190 LYS A CA 1
ATOM 1492 C C . LYS A 1 190 ? -33.002 1.519 44.772 1.00 85.56 190 LYS A C 1
ATOM 1494 O O . LYS A 1 190 ? -33.739 1.004 45.605 1.00 85.56 190 LYS A O 1
ATOM 1499 N N . PHE A 1 191 ? -32.460 2.729 44.922 1.00 80.06 191 PHE A N 1
ATOM 1500 C CA . PHE A 1 191 ? -32.749 3.584 46.077 1.00 80.06 191 PHE A CA 1
ATOM 1501 C C . PHE A 1 191 ? -34.208 4.037 46.102 1.00 80.06 191 PHE A C 1
ATOM 1503 O O . PHE A 1 191 ? -34.833 3.955 47.151 1.00 80.06 191 PHE A O 1
ATOM 1510 N N . GLU A 1 192 ? -34.759 4.420 44.952 1.00 87.25 192 GLU A N 1
ATOM 1511 C CA . GLU A 1 192 ? -36.160 4.827 44.809 1.00 87.25 192 GLU A CA 1
ATOM 1512 C C . GLU A 1 192 ? -37.121 3.716 45.264 1.00 87.25 192 GLU A C 1
ATOM 1514 O O . GLU A 1 192 ? -37.927 3.926 46.166 1.00 87.25 192 GLU A O 1
ATOM 1519 N N . LYS A 1 193 ? -36.928 2.482 44.778 1.00 82.88 193 LYS A N 1
ATOM 1520 C CA . LYS A 1 193 ? -37.710 1.310 45.221 1.00 82.88 193 LYS A CA 1
ATOM 1521 C C . LYS A 1 193 ? -37.575 1.013 46.713 1.00 82.88 193 LYS A C 1
ATOM 1523 O O . LYS A 1 193 ? -38.503 0.499 47.329 1.00 82.88 193 LYS A O 1
ATOM 1528 N N . LEU A 1 194 ? -36.399 1.259 47.289 1.00 77.94 194 LEU A N 1
ATOM 1529 C CA . LEU A 1 194 ? -36.145 1.004 48.706 1.00 77.94 194 LEU A CA 1
ATOM 1530 C C . LEU A 1 194 ? -36.852 2.048 49.581 1.00 77.94 194 LEU A C 1
ATOM 1532 O O . LEU A 1 194 ? -37.398 1.686 50.620 1.00 77.94 194 LEU A O 1
ATOM 1536 N N . CYS A 1 195 ? -36.898 3.306 49.129 1.00 77.44 195 CYS A N 1
ATOM 1537 C CA . CYS A 1 195 ? -37.717 4.359 49.727 1.00 77.44 195 CYS A CA 1
ATOM 1538 C C . CYS A 1 195 ? -39.212 4.006 49.668 1.00 77.44 195 CYS A C 1
ATOM 1540 O O . CYS A 1 195 ? -39.852 3.989 50.713 1.00 77.44 195 CYS A O 1
ATOM 1542 N N . GLU A 1 196 ? -39.736 3.613 48.501 1.00 81.19 196 GLU A N 1
ATOM 1543 C CA . GLU A 1 196 ? -41.145 3.201 48.335 1.00 81.19 196 GLU A CA 1
ATOM 1544 C C . GLU A 1 196 ? -41.536 2.024 49.250 1.00 81.19 196 GLU A C 1
ATOM 1546 O O . GLU A 1 196 ? -42.641 1.966 49.785 1.00 81.19 196 GLU A O 1
ATOM 1551 N N . GLN A 1 197 ? -40.628 1.062 49.449 1.00 72.25 197 GLN A N 1
ATOM 1552 C CA . GLN A 1 197 ? -40.865 -0.102 50.311 1.00 72.25 197 GLN A CA 1
ATOM 1553 C C . GLN A 1 197 ? -40.809 0.230 51.805 1.00 72.25 197 GLN A C 1
ATOM 1555 O O . GLN A 1 197 ? -41.517 -0.394 52.591 1.00 72.25 197 GLN A O 1
ATOM 1560 N N . LEU A 1 198 ? -39.973 1.189 52.210 1.00 67.88 198 LEU A N 1
ATOM 1561 C CA . LEU A 1 198 ? -39.907 1.668 53.595 1.00 67.88 198 LEU A CA 1
ATOM 1562 C C . LEU A 1 198 ? -41.175 2.428 54.013 1.00 67.88 198 LEU A C 1
ATOM 1564 O O . LEU A 1 198 ? -41.439 2.548 55.207 1.00 67.88 198 LEU A O 1
ATOM 1568 N N . GLU A 1 199 ? -41.960 2.911 53.050 1.00 71.94 199 GLU A N 1
ATOM 1569 C CA . GLU A 1 199 ? -43.222 3.619 53.283 1.00 71.94 199 GLU A CA 1
ATOM 1570 C C . GLU A 1 199 ? -44.428 2.686 53.529 1.00 71.94 199 GLU A C 1
ATOM 1572 O O . GLU A 1 199 ? -45.492 3.161 53.922 1.00 71.94 199 GLU A O 1
ATOM 1577 N N . GLN A 1 200 ? -44.293 1.364 53.353 1.00 62.56 200 GLN A N 1
ATOM 1578 C CA . GLN A 1 200 ? -45.380 0.388 53.543 1.00 62.56 200 GLN A CA 1
ATOM 1579 C C . GLN A 1 200 ? -45.203 -0.440 54.849 1.00 62.56 200 GLN A C 1
ATOM 1581 O O . GLN A 1 200 ? -44.110 -0.525 55.407 1.00 62.56 200 GLN A O 1
ATOM 1586 N N . GLU A 1 201 ? -46.277 -1.053 55.380 1.00 58.84 201 GLU A N 1
ATOM 1587 C CA . GLU A 1 201 ? -46.293 -1.702 56.713 1.00 58.84 201 GLU A CA 1
ATOM 1588 C C . GLU A 1 201 ? -45.347 -2.922 56.899 1.00 58.84 201 GLU A C 1
ATOM 1590 O O . GLU A 1 201 ? -45.239 -3.800 56.042 1.00 58.84 201 GLU A O 1
ATOM 1595 N N . PRO A 1 202 ? -44.726 -3.077 58.085 1.00 65.38 202 PRO A N 1
ATOM 1596 C CA . PRO A 1 202 ? -43.457 -3.794 58.250 1.00 65.38 202 PRO A CA 1
ATOM 1597 C C . PRO A 1 202 ? -43.500 -5.336 58.221 1.00 65.38 202 PRO A C 1
ATOM 1599 O O . PRO A 1 202 ? -42.435 -5.950 58.180 1.00 65.38 202 PRO A O 1
ATOM 1602 N N . SER A 1 203 ? -44.663 -5.997 58.271 1.00 67.38 203 SER A N 1
ATOM 1603 C CA . SER A 1 203 ? -44.731 -7.456 58.512 1.00 67.38 203 SER A CA 1
ATOM 1604 C C . SER A 1 203 ? -44.621 -8.308 57.239 1.00 67.38 203 SER A C 1
ATOM 1606 O O . SER A 1 203 ? -43.719 -9.142 57.123 1.00 67.38 203 SER A O 1
ATOM 1608 N N . ASP A 1 204 ? -45.488 -8.080 56.250 1.00 64.56 204 ASP A N 1
ATOM 1609 C CA . ASP A 1 204 ? -45.473 -8.836 54.983 1.00 64.56 204 ASP A CA 1
ATOM 1610 C C . ASP A 1 204 ? -44.311 -8.401 54.080 1.00 64.56 204 ASP A C 1
ATOM 1612 O O . ASP A 1 204 ? -43.720 -9.204 53.348 1.00 64.56 204 ASP A O 1
ATOM 1616 N N . ILE A 1 205 ? -43.891 -7.144 54.233 1.00 68.69 205 ILE A N 1
ATOM 1617 C CA . ILE A 1 205 ? -42.714 -6.581 53.576 1.00 68.69 205 ILE A CA 1
ATOM 1618 C C . ILE A 1 205 ? -41.468 -7.356 53.947 1.00 68.69 205 ILE A C 1
ATOM 1620 O O . ILE A 1 205 ? -40.695 -7.683 53.059 1.00 68.69 205 ILE A O 1
ATOM 1624 N N . GLN A 1 206 ? -41.275 -7.733 55.212 1.00 72.38 206 GLN A N 1
ATOM 1625 C CA . GLN A 1 206 ? -40.086 -8.486 55.613 1.00 72.38 206 GLN A CA 1
ATOM 1626 C C . GLN A 1 206 ? -39.986 -9.848 54.922 1.00 72.38 206 GLN A C 1
ATOM 1628 O O . GLN A 1 206 ? -38.879 -10.295 54.608 1.00 72.38 206 GLN A O 1
ATOM 1633 N N . GLN A 1 207 ? -41.111 -10.518 54.668 1.00 76.94 207 GLN A N 1
ATOM 1634 C CA . GLN A 1 207 ? -41.106 -11.788 53.941 1.00 76.94 207 GLN A CA 1
ATOM 1635 C C . GLN A 1 207 ? -40.825 -11.574 52.452 1.00 76.94 207 GLN A C 1
ATOM 1637 O O . GLN A 1 207 ? -39.973 -12.261 51.882 1.00 76.94 207 GLN A O 1
ATOM 1642 N N . HIS A 1 208 ? -41.459 -10.574 51.837 1.00 78.88 208 HIS A N 1
ATOM 1643 C CA . HIS A 1 208 ? -41.221 -10.232 50.437 1.00 78.88 208 HIS A CA 1
ATOM 1644 C C . HIS A 1 208 ? -39.783 -9.724 50.202 1.00 78.88 208 HIS A C 1
ATOM 1646 O O . HIS A 1 208 ? -39.163 -10.072 49.194 1.00 78.88 208 HIS A O 1
ATOM 1652 N N . LEU A 1 209 ? -39.207 -8.961 51.136 1.00 79.94 209 LEU A N 1
ATOM 1653 C CA . LEU A 1 209 ? -37.815 -8.502 51.094 1.00 79.94 209 LEU A CA 1
ATOM 1654 C C . LEU A 1 209 ? -36.852 -9.684 51.170 1.00 79.94 209 LEU A C 1
ATOM 1656 O O . LEU A 1 209 ? -35.900 -9.738 50.395 1.00 79.94 209 LEU A O 1
ATOM 1660 N N . LYS A 1 210 ? -37.109 -10.668 52.043 1.00 78.56 210 LYS A N 1
ATOM 1661 C CA . LYS A 1 210 ? -36.296 -11.894 52.130 1.00 78.56 210 LYS A CA 1
ATOM 1662 C C . LYS A 1 210 ? -36.318 -12.687 50.823 1.00 78.56 210 LYS A C 1
ATOM 1664 O O . LYS A 1 210 ? -35.259 -13.087 50.341 1.00 78.56 210 LYS A O 1
ATOM 1669 N N . GLU A 1 211 ? -37.494 -12.873 50.226 1.00 83.25 211 GLU A N 1
ATOM 1670 C CA . GLU A 1 211 ? -37.633 -13.596 48.955 1.00 83.25 211 GLU A CA 1
ATOM 1671 C C . GLU A 1 211 ? -36.967 -12.845 47.788 1.00 83.25 211 GLU A C 1
ATOM 1673 O O . GLU A 1 211 ? -36.221 -13.443 47.013 1.00 83.25 211 GLU A O 1
ATOM 1678 N N . GLN A 1 212 ? -37.149 -11.525 47.684 1.00 85.69 212 GLN A N 1
ATOM 1679 C CA . GLN A 1 212 ? -36.489 -10.717 46.648 1.00 85.69 212 GLN A CA 1
ATOM 1680 C C . GLN A 1 212 ? -34.974 -10.658 46.840 1.00 85.69 212 GLN A C 1
ATOM 1682 O O . GLN A 1 212 ? -34.232 -10.781 45.871 1.00 85.69 212 GLN A O 1
ATOM 1687 N N . THR A 1 213 ? -34.495 -10.572 48.082 1.00 82.94 213 THR A N 1
ATOM 1688 C CA . THR A 1 213 ? -33.057 -10.636 48.388 1.00 82.94 213 THR A CA 1
ATOM 1689 C C . THR A 1 213 ? -32.476 -11.984 47.956 1.00 82.94 213 THR A C 1
ATOM 1691 O O . THR A 1 213 ? -31.414 -12.041 47.330 1.00 82.94 213 THR A O 1
ATOM 1694 N N . ARG A 1 214 ? -33.198 -13.086 48.196 1.00 87.56 214 ARG A N 1
ATOM 1695 C CA . ARG A 1 214 ? -32.800 -14.417 47.721 1.00 87.56 214 ARG A CA 1
ATOM 1696 C C . ARG A 1 214 ? -32.752 -14.498 46.191 1.00 87.56 214 ARG A C 1
ATOM 1698 O O . ARG A 1 214 ? -31.821 -15.077 45.642 1.00 87.56 214 ARG A O 1
ATOM 1705 N N . ARG A 1 215 ? -33.710 -13.902 45.482 1.00 90.94 215 ARG A N 1
ATOM 1706 C CA . ARG A 1 215 ? -33.688 -13.855 44.008 1.00 90.94 215 ARG A CA 1
ATOM 1707 C C . ARG A 1 215 ? -32.549 -12.992 43.470 1.00 90.94 215 ARG A C 1
ATOM 1709 O O . ARG A 1 215 ? -31.852 -13.435 42.561 1.00 90.94 215 ARG A O 1
ATOM 1716 N N . CYS A 1 216 ? -32.319 -11.815 44.051 1.00 87.62 216 CYS A N 1
ATOM 1717 C CA . CYS A 1 216 ? -31.207 -10.937 43.684 1.00 87.62 216 CYS A CA 1
ATOM 1718 C C . CYS A 1 216 ? -29.862 -11.645 43.853 1.00 87.62 216 CYS A C 1
ATOM 1720 O O . CYS A 1 216 ? -29.083 -11.682 42.910 1.00 87.62 216 CYS A O 1
ATOM 1722 N N . THR A 1 217 ? -29.626 -12.294 44.997 1.00 85.81 217 THR A N 1
ATOM 1723 C CA . THR A 1 217 ? -28.378 -13.046 45.230 1.00 85.81 217 THR A CA 1
ATOM 1724 C C . THR A 1 217 ? -28.163 -14.179 44.221 1.00 85.81 217 THR A C 1
ATOM 1726 O O . THR A 1 217 ? -27.046 -14.366 43.744 1.00 85.81 217 THR A O 1
ATOM 1729 N N . ILE A 1 218 ? -29.215 -14.910 43.827 1.00 90.44 218 ILE A N 1
ATOM 1730 C CA . ILE A 1 218 ? -29.114 -15.929 42.765 1.00 90.44 218 ILE A CA 1
ATOM 1731 C C . ILE A 1 218 ? -28.737 -15.288 41.422 1.00 90.44 218 ILE A C 1
ATOM 1733 O O . ILE A 1 218 ? -27.869 -15.805 40.715 1.00 90.44 218 ILE A O 1
ATOM 1737 N N . LEU A 1 219 ? -29.374 -14.172 41.060 1.00 92.25 219 LEU A N 1
ATOM 1738 C CA . LEU A 1 219 ? -29.092 -13.470 39.807 1.00 92.25 219 LEU A CA 1
ATOM 1739 C C . LEU A 1 219 ? -27.672 -12.892 39.779 1.00 92.25 219 LEU A C 1
ATOM 1741 O O . LEU A 1 219 ? -26.994 -13.056 38.772 1.00 92.25 219 LEU A O 1
ATOM 1745 N N . GLU A 1 220 ? -27.189 -12.319 40.882 1.00 86.88 220 GLU A N 1
ATOM 1746 C CA . GLU A 1 220 ? -25.820 -11.799 41.013 1.00 86.88 220 GLU A CA 1
ATOM 1747 C C . GLU A 1 220 ? -24.768 -12.906 40.842 1.00 86.88 220 GLU A C 1
ATOM 1749 O O . GLU A 1 220 ? -23.768 -12.731 40.140 1.00 86.88 220 GLU A O 1
ATOM 1754 N N . VAL A 1 221 ? -25.004 -14.087 41.426 1.00 90.56 221 VAL A N 1
ATOM 1755 C CA . VAL A 1 221 ? -24.126 -15.252 41.233 1.00 90.56 221 VAL A CA 1
ATOM 1756 C C . VAL A 1 221 ? -24.153 -15.717 39.775 1.00 90.56 221 VAL A C 1
ATOM 1758 O O . VAL A 1 221 ? -23.096 -15.978 39.194 1.00 90.56 221 VAL A O 1
ATOM 1761 N N . ASN A 1 222 ? -25.335 -15.792 39.160 1.00 92.62 222 ASN A N 1
ATOM 1762 C CA . ASN A 1 222 ? -25.475 -16.195 37.761 1.00 92.62 222 ASN A CA 1
ATOM 1763 C C . ASN A 1 222 ? -24.797 -15.205 36.806 1.00 92.62 222 ASN A C 1
ATOM 1765 O O . ASN A 1 222 ? -24.095 -15.631 35.889 1.00 92.62 222 ASN A O 1
ATOM 1769 N N . GLU A 1 223 ? -24.948 -13.903 37.040 1.00 90.88 223 GLU A N 1
ATOM 1770 C CA . GLU A 1 223 ? -24.280 -12.847 36.280 1.00 90.88 223 GLU A CA 1
ATOM 1771 C C . GLU A 1 223 ? -22.756 -12.980 36.388 1.00 90.88 223 GLU A C 1
ATOM 1773 O O . GLU A 1 223 ? -22.060 -12.989 35.371 1.00 90.88 223 GLU A O 1
ATOM 1778 N N . ALA A 1 224 ? -22.226 -13.201 37.595 1.00 88.62 224 ALA A N 1
ATOM 1779 C CA . ALA A 1 224 ? -20.796 -13.417 37.798 1.00 88.62 224 ALA A CA 1
ATOM 1780 C C . ALA A 1 224 ? -20.274 -14.669 37.064 1.00 88.62 224 ALA A C 1
ATOM 1782 O O . ALA A 1 224 ? -19.179 -14.647 36.490 1.00 88.62 224 ALA A O 1
ATOM 1783 N N . VAL A 1 225 ? -21.043 -15.764 37.053 1.00 93.06 225 VAL A N 1
ATOM 1784 C CA . VAL A 1 225 ? -20.698 -16.993 36.315 1.00 93.06 225 VAL A CA 1
ATOM 1785 C C . VAL A 1 225 ? -20.727 -16.754 34.804 1.00 93.06 225 VAL A C 1
ATOM 1787 O O . VAL A 1 225 ? -19.795 -17.162 3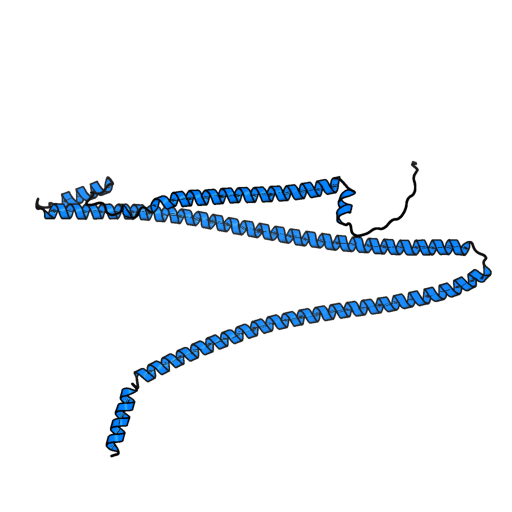4.104 1.00 93.06 225 VAL A O 1
ATOM 1790 N N . LEU A 1 226 ? -21.756 -16.075 34.293 1.00 94.50 226 LEU A N 1
ATOM 1791 C CA . LEU A 1 226 ? -21.884 -15.747 32.873 1.00 94.50 226 LEU A CA 1
ATOM 1792 C C . LEU A 1 226 ? -20.775 -14.804 32.410 1.00 94.50 226 LEU A C 1
ATOM 1794 O O . LEU A 1 226 ? -20.152 -15.075 31.388 1.00 94.50 226 LEU A O 1
ATOM 1798 N N . ALA A 1 227 ? -20.443 -13.776 33.190 1.00 91.12 227 ALA A N 1
ATOM 1799 C CA . ALA A 1 227 ? -19.348 -12.861 32.886 1.00 91.12 227 ALA A CA 1
ATOM 1800 C C . ALA A 1 227 ? -17.997 -13.591 32.788 1.00 91.12 227 ALA A C 1
ATOM 1802 O O . ALA A 1 227 ? -17.207 -13.322 31.884 1.00 91.12 227 ALA A O 1
ATOM 1803 N N . ARG A 1 228 ? -17.728 -14.562 33.675 1.00 95.31 228 ARG A N 1
ATOM 1804 C CA . ARG A 1 228 ? -16.516 -15.400 33.591 1.00 95.31 228 ARG A CA 1
ATOM 1805 C C . ARG A 1 228 ? -16.499 -16.258 32.327 1.00 95.31 228 ARG A C 1
ATOM 1807 O O . ARG A 1 228 ? -15.471 -16.321 31.657 1.00 95.31 228 ARG A O 1
ATOM 1814 N N . ARG A 1 229 ? -17.625 -16.898 31.988 1.00 96.12 229 ARG A N 1
ATOM 1815 C CA . ARG A 1 229 ? -17.753 -17.695 30.754 1.00 96.12 229 ARG A CA 1
ATOM 1816 C C . ARG A 1 229 ? -17.563 -16.835 29.510 1.00 96.12 229 ARG A C 1
ATOM 1818 O O . ARG A 1 229 ? -16.839 -17.237 28.609 1.00 96.12 229 ARG A O 1
ATOM 1825 N N . TYR A 1 230 ? -18.156 -15.648 29.496 1.00 96.44 230 TYR A N 1
ATOM 1826 C CA . TYR A 1 230 ? -18.047 -14.699 28.398 1.00 96.44 230 TYR A CA 1
ATOM 1827 C C . TYR A 1 230 ? -16.593 -14.264 28.176 1.00 96.44 230 TYR A C 1
ATOM 1829 O O . TYR A 1 230 ? -16.071 -14.454 27.084 1.00 96.44 230 TYR A O 1
ATOM 1837 N N . ARG A 1 231 ? -15.881 -13.839 29.230 1.00 94.75 231 ARG A N 1
ATOM 1838 C CA . ARG A 1 231 ? -14.442 -13.510 29.138 1.00 94.75 231 ARG A CA 1
ATOM 1839 C C . ARG A 1 231 ? -13.592 -14.693 28.661 1.00 94.75 231 ARG A C 1
ATOM 1841 O O . ARG A 1 231 ? -12.646 -14.511 27.900 1.00 94.75 231 ARG A O 1
ATOM 1848 N N . SER A 1 232 ? -13.919 -15.913 29.098 1.00 95.75 232 SER A N 1
ATOM 1849 C CA . SER A 1 232 ? -13.237 -17.126 28.628 1.00 95.75 232 SER A CA 1
ATOM 1850 C C . SER A 1 232 ? -13.452 -17.352 27.129 1.00 95.75 232 SER A C 1
ATOM 1852 O O . SER A 1 232 ? -12.501 -17.688 26.427 1.00 95.75 232 SER A O 1
ATOM 1854 N N . LEU A 1 233 ? -14.679 -17.166 26.635 1.00 96.94 233 LEU A N 1
ATOM 1855 C CA . LEU A 1 233 ? -15.006 -17.299 25.214 1.00 96.94 233 LEU A CA 1
ATOM 1856 C C . LEU A 1 233 ? -14.367 -16.190 24.374 1.00 96.94 233 LEU A C 1
ATOM 1858 O O . LEU A 1 233 ? -13.862 -16.471 23.292 1.00 96.94 233 LEU A O 1
ATOM 1862 N N . GLU A 1 234 ? -14.325 -14.953 24.869 1.00 97.06 234 GLU A N 1
ATOM 1863 C CA . GLU A 1 234 ? -13.623 -13.851 24.200 1.00 97.06 234 GLU A CA 1
ATOM 1864 C C . GLU A 1 234 ? -12.125 -14.132 24.059 1.00 97.06 234 GLU A C 1
ATOM 1866 O O . GLU A 1 234 ? -11.557 -13.920 22.987 1.00 97.06 234 GLU A O 1
ATOM 1871 N N . SER A 1 235 ? -11.496 -14.661 25.112 1.00 95.56 235 SER A N 1
ATOM 1872 C CA . SER A 1 235 ? -10.089 -15.071 25.083 1.00 95.56 235 SER A CA 1
ATOM 1873 C C . SER A 1 235 ? -9.839 -16.172 24.044 1.00 95.56 235 SER A C 1
ATOM 1875 O O . SER A 1 235 ? -8.932 -16.057 23.219 1.00 95.56 235 SER A O 1
ATOM 1877 N N . GLN A 1 236 ? -10.698 -17.197 24.006 1.00 95.75 236 GLN A N 1
ATOM 1878 C CA . GLN A 1 236 ? -10.629 -18.261 22.997 1.00 95.75 236 GLN A CA 1
ATOM 1879 C C . GLN A 1 236 ? -10.829 -17.716 21.577 1.00 95.75 236 GLN A C 1
ATOM 1881 O O . GLN A 1 236 ? -10.076 -18.061 20.670 1.00 95.75 236 GLN A O 1
ATOM 1886 N N . LEU A 1 237 ? -11.794 -16.815 21.379 1.00 96.81 237 LEU A N 1
ATOM 1887 C CA . LEU A 1 237 ? -12.038 -16.178 20.087 1.00 96.81 237 LEU A CA 1
ATOM 1888 C C . LEU A 1 237 ? -10.830 -15.352 19.626 1.00 96.81 237 LEU A C 1
ATOM 1890 O O . LEU A 1 237 ? -10.484 -15.377 18.445 1.00 96.81 237 LEU A O 1
ATOM 1894 N N . ALA A 1 238 ? -10.187 -14.617 20.535 1.00 97.06 238 ALA A N 1
ATOM 1895 C CA . ALA A 1 238 ? -8.978 -13.860 20.231 1.00 97.06 238 ALA A CA 1
ATOM 1896 C C . ALA A 1 238 ? -7.824 -14.789 19.820 1.00 97.06 238 ALA A C 1
ATOM 1898 O O . ALA A 1 238 ? -7.155 -14.524 18.820 1.00 97.06 238 ALA A O 1
ATOM 1899 N N . GLN A 1 239 ? -7.644 -15.905 20.533 1.00 97.62 239 GLN A N 1
ATOM 1900 C CA . GLN A 1 239 ? -6.639 -16.915 20.208 1.00 97.62 239 GLN A CA 1
ATOM 1901 C C . GLN A 1 239 ? -6.885 -17.557 18.835 1.00 97.62 239 GLN A C 1
ATOM 1903 O O . GLN A 1 239 ? -5.960 -17.654 18.033 1.00 97.62 239 GLN A O 1
ATOM 1908 N N . GLU A 1 240 ? -8.123 -17.943 18.522 1.00 97.25 240 GLU A N 1
ATOM 1909 C CA . GLU A 1 240 ? -8.465 -18.534 17.221 1.00 97.25 240 GLU A CA 1
ATOM 1910 C C . GLU A 1 240 ? -8.336 -17.528 16.069 1.00 97.25 240 GLU A C 1
ATOM 1912 O O . GLU A 1 240 ? -7.851 -17.870 14.990 1.00 97.25 240 GLU A O 1
ATOM 1917 N N . LYS A 1 241 ? -8.683 -16.253 16.295 1.00 98.12 241 LYS A N 1
ATOM 1918 C CA . LYS A 1 241 ? -8.420 -15.185 15.317 1.00 98.12 241 LYS A CA 1
ATOM 1919 C C . LYS A 1 241 ? -6.928 -15.035 15.033 1.00 98.12 241 LYS A C 1
ATOM 1921 O O . LYS A 1 241 ? -6.561 -14.819 13.880 1.00 98.12 241 LYS A O 1
ATOM 1926 N N . GLN A 1 242 ? -6.085 -15.136 16.057 1.00 97.94 242 GLN A N 1
ATOM 1927 C CA . GLN A 1 242 ? -4.637 -15.057 15.896 1.00 97.94 242 GLN A CA 1
ATOM 1928 C C . GLN A 1 242 ? -4.089 -16.273 15.137 1.00 97.94 242 GLN A C 1
ATOM 1930 O O . GLN A 1 242 ? -3.411 -16.090 14.129 1.00 97.94 242 GLN A O 1
ATOM 1935 N N . ARG A 1 243 ? -4.486 -17.493 15.525 1.00 97.75 243 ARG A N 1
ATOM 1936 C CA . ARG A 1 243 ? -4.130 -18.737 14.817 1.00 97.75 243 ARG A CA 1
ATOM 1937 C C . ARG A 1 243 ? -4.526 -18.702 13.345 1.00 97.75 243 ARG A C 1
ATOM 1939 O O . ARG A 1 243 ? -3.757 -19.101 12.478 1.00 97.75 243 ARG A O 1
ATOM 1946 N N . ARG A 1 244 ? -5.721 -18.186 13.045 1.00 97.81 244 ARG A N 1
ATOM 1947 C CA . ARG A 1 244 ? -6.184 -18.022 11.665 1.00 97.81 244 ARG A CA 1
ATOM 1948 C C . ARG A 1 244 ? -5.303 -17.053 10.878 1.00 97.81 244 ARG A C 1
ATOM 1950 O O . ARG A 1 244 ? -4.969 -17.351 9.738 1.00 97.81 244 ARG A O 1
ATOM 1957 N N . LYS A 1 245 ? -4.932 -15.910 11.464 1.00 98.19 245 LYS A N 1
ATOM 1958 C CA . LYS A 1 245 ? -4.037 -14.944 10.808 1.00 98.19 245 LYS A CA 1
ATOM 1959 C C . LYS A 1 245 ? -2.675 -15.561 10.502 1.00 98.19 245 LYS A C 1
ATOM 1961 O O . LYS A 1 245 ? -2.194 -15.388 9.390 1.00 98.19 245 LYS A O 1
ATOM 1966 N N . GLU A 1 246 ? -2.101 -16.293 11.454 1.00 98.00 246 GLU A N 1
ATOM 1967 C CA . GLU A 1 246 ? -0.825 -17.004 11.292 1.00 98.00 246 GLU A CA 1
ATOM 1968 C C . GLU A 1 246 ? -0.902 -18.034 10.153 1.00 98.00 246 GLU A C 1
ATOM 1970 O O . GLU A 1 246 ? -0.098 -17.996 9.222 1.00 98.00 246 GLU A O 1
ATOM 1975 N N . ALA A 1 247 ? -1.949 -18.863 10.133 1.00 97.56 247 ALA A N 1
ATOM 1976 C CA . ALA A 1 247 ? -2.170 -19.824 9.052 1.00 97.56 247 ALA A CA 1
ATOM 1977 C C . ALA A 1 247 ? -2.376 -19.147 7.680 1.00 97.56 247 ALA A C 1
ATOM 1979 O O . ALA A 1 247 ? -1.886 -19.627 6.657 1.00 97.56 247 ALA A O 1
ATOM 1980 N N . GLU A 1 248 ? -3.080 -18.010 7.628 1.00 98.31 248 GLU A N 1
ATOM 1981 C CA . GLU A 1 248 ? -3.253 -17.233 6.395 1.00 98.31 248 GLU A CA 1
ATOM 1982 C C . GLU A 1 248 ? -1.930 -16.620 5.906 1.00 98.31 248 GLU A C 1
ATOM 1984 O O . GLU A 1 248 ? -1.713 -16.534 4.694 1.00 98.31 248 GLU A O 1
ATOM 1989 N N . THR A 1 249 ? -1.042 -16.194 6.811 1.00 98.06 249 THR A N 1
ATOM 1990 C CA . THR A 1 249 ? 0.298 -15.710 6.446 1.00 98.06 249 THR A CA 1
ATOM 1991 C C . THR A 1 249 ? 1.184 -16.836 5.926 1.00 98.06 249 THR A C 1
ATOM 1993 O O . THR A 1 249 ? 1.737 -16.699 4.835 1.00 98.06 249 THR A O 1
ATOM 1996 N N . GLU A 1 250 ? 1.223 -17.980 6.610 1.00 98.12 250 GLU A N 1
ATOM 1997 C CA . GLU A 1 250 ? 1.984 -19.159 6.177 1.00 98.12 250 GLU A CA 1
ATOM 1998 C C . GLU A 1 250 ? 1.519 -19.653 4.801 1.00 98.12 250 GLU A C 1
ATOM 2000 O O . GLU A 1 250 ? 2.333 -19.956 3.928 1.00 98.12 250 GLU A O 1
ATOM 2005 N N . LEU A 1 251 ? 0.203 -19.669 4.555 1.00 98.44 251 LEU A N 1
ATOM 2006 C CA . LEU A 1 251 ? -0.353 -20.054 3.259 1.00 98.44 251 LEU A CA 1
ATOM 2007 C C . LEU A 1 251 ? 0.092 -19.103 2.139 1.00 98.44 251 LEU A C 1
ATOM 2009 O O . LEU A 1 251 ? 0.417 -19.555 1.035 1.00 98.44 251 LEU A O 1
ATOM 2013 N N . LYS A 1 252 ? 0.107 -17.790 2.397 1.00 97.75 252 LYS A N 1
ATOM 2014 C CA . LYS A 1 252 ? 0.576 -16.789 1.424 1.00 97.75 252 LYS A CA 1
ATOM 2015 C C . LYS A 1 252 ? 2.056 -16.986 1.115 1.00 97.75 252 LYS A C 1
ATOM 2017 O O . LYS A 1 252 ? 2.419 -17.026 -0.059 1.00 97.75 252 LYS A O 1
ATOM 2022 N N . GLU A 1 253 ? 2.886 -17.156 2.139 1.00 98.19 253 GLU A N 1
ATOM 2023 C CA . GLU A 1 253 ? 4.325 -17.395 1.990 1.00 98.19 253 GLU A CA 1
ATOM 2024 C C . GLU A 1 253 ? 4.605 -18.683 1.217 1.00 98.19 253 GLU A C 1
ATOM 2026 O O . GLU A 1 253 ? 5.331 -18.660 0.220 1.00 98.19 253 GLU A O 1
ATOM 2031 N N . ALA A 1 254 ? 3.951 -19.787 1.590 1.00 98.00 254 ALA A N 1
ATOM 2032 C CA . ALA A 1 254 ? 4.043 -21.044 0.862 1.00 98.00 254 ALA A CA 1
ATOM 2033 C C . ALA A 1 254 ? 3.642 -20.852 -0.606 1.00 98.00 254 ALA A C 1
ATOM 2035 O O . ALA A 1 254 ? 4.379 -21.248 -1.506 1.00 98.00 254 ALA A O 1
ATOM 2036 N N . THR A 1 255 ? 2.519 -20.180 -0.877 1.00 98.44 255 THR A N 1
ATOM 2037 C CA . THR A 1 255 ? 2.053 -19.908 -2.248 1.00 98.44 255 THR A CA 1
ATOM 2038 C C . THR A 1 255 ? 3.090 -19.134 -3.062 1.00 98.44 255 THR A C 1
ATOM 2040 O O . THR A 1 255 ? 3.320 -19.453 -4.230 1.00 98.44 255 THR A O 1
ATOM 2043 N N . ILE A 1 256 ? 3.740 -18.136 -2.460 1.00 98.31 256 ILE A N 1
ATOM 2044 C CA . ILE A 1 256 ? 4.817 -17.377 -3.101 1.00 98.31 256 ILE A CA 1
ATOM 2045 C C . ILE A 1 256 ? 5.992 -18.305 -3.428 1.00 98.31 256 ILE A C 1
ATOM 2047 O O . ILE A 1 256 ? 6.450 -18.310 -4.572 1.00 98.31 256 ILE A O 1
ATOM 2051 N N . ILE A 1 257 ? 6.451 -19.120 -2.476 1.00 98.44 257 ILE A N 1
ATOM 2052 C CA . ILE A 1 257 ? 7.565 -20.063 -2.672 1.00 98.44 257 ILE A CA 1
ATOM 2053 C C . ILE A 1 257 ? 7.251 -21.054 -3.802 1.00 98.44 257 ILE A C 1
ATOM 2055 O O . ILE A 1 257 ? 8.069 -21.249 -4.704 1.00 98.44 257 ILE A O 1
ATOM 2059 N N . TRP A 1 258 ? 6.051 -21.637 -3.806 1.00 98.19 258 TRP A N 1
ATOM 2060 C CA . TRP A 1 258 ? 5.630 -22.586 -4.837 1.00 98.19 258 TRP A CA 1
ATOM 2061 C C . TRP A 1 258 ? 5.562 -21.943 -6.223 1.00 98.19 258 TRP A C 1
ATOM 2063 O O . TRP A 1 258 ? 6.042 -22.539 -7.184 1.00 98.19 258 TRP A O 1
ATOM 2073 N N . ARG A 1 259 ? 5.050 -20.710 -6.341 1.00 98.44 259 ARG A N 1
ATOM 2074 C CA . ARG A 1 259 ? 5.043 -19.969 -7.617 1.00 98.44 259 ARG A CA 1
ATOM 2075 C C . ARG A 1 259 ? 6.454 -19.734 -8.150 1.00 98.44 259 ARG A C 1
ATOM 2077 O O . ARG A 1 259 ? 6.699 -19.980 -9.328 1.00 98.44 259 ARG A O 1
ATOM 2084 N N . HIS A 1 260 ? 7.389 -19.328 -7.290 1.00 98.38 260 HIS A N 1
ATOM 2085 C CA . HIS A 1 260 ? 8.793 -19.171 -7.681 1.00 98.38 260 HIS A CA 1
ATOM 2086 C C . HIS A 1 260 ? 9.410 -20.501 -8.120 1.00 98.38 260 HIS A C 1
ATOM 2088 O O . HIS A 1 260 ? 10.128 -20.549 -9.119 1.00 98.38 260 HIS A O 1
ATOM 2094 N N . ARG A 1 261 ? 9.107 -21.597 -7.412 1.00 98.50 261 ARG A N 1
ATOM 2095 C CA . ARG A 1 261 ? 9.601 -22.928 -7.775 1.00 98.50 261 ARG A CA 1
ATOM 2096 C C . ARG A 1 261 ? 9.051 -23.396 -9.120 1.00 98.50 261 ARG A C 1
ATOM 2098 O O . ARG A 1 261 ? 9.821 -23.935 -9.909 1.00 98.50 261 ARG A O 1
ATOM 2105 N N . ILE A 1 262 ? 7.762 -23.183 -9.384 1.00 98.56 262 ILE A N 1
ATOM 2106 C CA . ILE A 1 262 ? 7.135 -23.500 -10.674 1.00 98.56 262 ILE A CA 1
ATOM 2107 C C . ILE A 1 262 ? 7.812 -22.702 -11.789 1.00 98.56 262 ILE A C 1
ATOM 2109 O O . ILE A 1 262 ? 8.306 -23.311 -12.731 1.00 98.56 262 ILE A O 1
ATOM 2113 N N . LEU A 1 263 ? 7.946 -21.381 -11.636 1.00 98.44 263 LEU A N 1
ATOM 2114 C CA . LEU A 1 263 ? 8.597 -20.526 -12.634 1.00 98.44 263 LEU A CA 1
ATOM 2115 C C . LEU A 1 263 ? 10.043 -20.965 -12.920 1.00 98.44 263 LEU A C 1
ATOM 2117 O O . LEU A 1 263 ? 10.455 -21.051 -14.075 1.00 98.44 263 LEU A O 1
ATOM 2121 N N . TYR A 1 264 ? 10.813 -21.284 -11.877 1.00 98.56 264 TYR A N 1
ATOM 2122 C CA . TYR A 1 264 ? 12.174 -21.804 -12.025 1.00 98.56 264 TYR A CA 1
ATOM 2123 C C . TYR A 1 264 ? 12.204 -23.109 -12.836 1.00 98.56 264 TYR A C 1
ATOM 2125 O O . TYR A 1 264 ? 13.036 -23.273 -13.728 1.00 98.56 264 TYR A O 1
ATOM 2133 N N . LEU A 1 265 ? 11.292 -24.040 -12.539 1.00 98.69 265 LEU A N 1
ATOM 2134 C CA . LEU A 1 265 ? 11.197 -25.311 -13.256 1.00 98.69 265 LEU A CA 1
ATOM 2135 C C . LEU A 1 265 ? 10.749 -25.116 -14.711 1.00 98.69 265 LEU A C 1
ATOM 2137 O O . LEU A 1 265 ? 11.257 -25.805 -15.594 1.00 98.69 265 LEU A O 1
ATOM 2141 N N . GLU A 1 266 ? 9.853 -24.168 -14.981 1.00 98.56 266 GLU A N 1
ATOM 2142 C CA . GLU A 1 266 ? 9.432 -23.804 -16.337 1.00 98.56 266 GLU A CA 1
ATOM 2143 C C . GLU A 1 266 ? 10.587 -23.222 -17.156 1.00 98.56 266 GLU A C 1
ATOM 2145 O O . GLU A 1 266 ? 10.804 -23.645 -18.292 1.00 98.56 266 GLU A O 1
ATOM 2150 N N . GLN A 1 267 ? 11.380 -22.320 -16.573 1.00 98.50 267 GLN A N 1
ATOM 2151 C CA . GLN A 1 267 ? 12.577 -21.769 -17.216 1.00 98.50 267 GLN A CA 1
ATOM 2152 C C . GLN A 1 267 ? 13.626 -22.850 -17.489 1.00 98.50 267 GLN A C 1
ATOM 2154 O O . GLN A 1 267 ? 14.191 -22.910 -18.583 1.00 98.50 267 GLN A O 1
ATOM 2159 N N . TRP A 1 268 ? 13.868 -23.734 -16.516 1.00 98.69 268 TRP A N 1
ATOM 2160 C CA . TRP A 1 268 ? 14.790 -24.856 -16.682 1.00 98.69 268 TRP A CA 1
ATOM 2161 C C . TRP A 1 268 ? 14.333 -25.795 -17.804 1.00 98.69 268 TRP A C 1
ATOM 2163 O O . TRP A 1 268 ? 15.130 -26.154 -18.672 1.00 98.69 268 TRP A O 1
ATOM 2173 N N . LYS A 1 269 ? 13.035 -26.128 -17.843 1.00 98.62 269 LYS A N 1
ATOM 2174 C CA . LYS A 1 269 ? 12.431 -26.922 -18.919 1.00 98.62 269 LYS A CA 1
ATOM 2175 C C . LYS A 1 269 ? 12.598 -26.238 -20.276 1.00 98.62 269 LYS A C 1
ATOM 2177 O O . LYS A 1 269 ? 13.027 -26.896 -21.217 1.00 98.62 269 LYS A O 1
ATOM 2182 N N . ALA A 1 270 ? 12.284 -24.946 -20.387 1.00 98.44 270 ALA A N 1
ATOM 2183 C CA . ALA A 1 270 ? 12.406 -24.197 -21.638 1.00 98.44 270 ALA A CA 1
ATOM 2184 C C . ALA A 1 270 ? 13.849 -24.198 -22.166 1.00 98.44 270 ALA A C 1
ATOM 2186 O O . ALA A 1 270 ? 14.075 -24.427 -23.352 1.00 98.44 270 ALA A O 1
ATOM 2187 N N . ARG A 1 271 ? 14.833 -24.027 -21.275 1.00 98.56 271 ARG A N 1
ATOM 2188 C CA . ARG A 1 271 ? 16.253 -24.119 -21.629 1.00 98.56 271 ARG A CA 1
ATOM 2189 C C . ARG A 1 271 ? 16.640 -25.514 -22.116 1.00 98.56 271 ARG A C 1
ATOM 2191 O O . ARG A 1 271 ? 17.275 -25.623 -23.158 1.00 98.56 271 ARG A O 1
ATOM 2198 N N . ALA A 1 272 ? 16.249 -26.562 -21.392 1.00 98.50 272 ALA A N 1
ATOM 2199 C CA . ALA A 1 272 ? 16.543 -27.938 -21.783 1.00 98.50 272 ALA A CA 1
ATOM 2200 C C . ALA A 1 272 ? 15.924 -28.287 -23.148 1.00 98.50 272 ALA A C 1
ATOM 2202 O O . ALA A 1 272 ? 16.575 -28.921 -23.973 1.00 98.50 272 ALA A O 1
ATOM 2203 N N . VAL A 1 273 ? 14.695 -27.827 -23.412 1.00 98.50 273 VAL A N 1
ATOM 2204 C CA . VAL A 1 273 ? 14.041 -27.974 -24.723 1.00 98.50 273 VAL A CA 1
ATOM 2205 C C . VAL A 1 273 ? 14.842 -27.260 -25.812 1.00 98.50 273 VAL A C 1
ATOM 2207 O O . VAL A 1 273 ? 15.163 -27.889 -26.815 1.00 98.50 273 VAL A O 1
ATOM 2210 N N . GLY A 1 274 ? 15.246 -26.004 -25.596 1.00 98.12 274 GLY A N 1
ATOM 2211 C CA . GLY A 1 274 ? 16.069 -25.270 -26.563 1.00 98.12 274 GLY A CA 1
ATOM 2212 C C . GLY A 1 274 ? 17.426 -25.935 -26.832 1.00 98.12 274 GLY A C 1
ATOM 2213 O O . GLY A 1 274 ? 17.876 -25.996 -27.974 1.00 98.12 274 GLY A O 1
ATOM 2214 N N . GLU A 1 275 ? 18.074 -26.497 -25.807 1.00 98.38 275 GLU A N 1
ATOM 2215 C CA . GLU A 1 275 ? 19.315 -27.266 -25.974 1.00 98.38 275 GLU A CA 1
ATOM 2216 C C . GLU A 1 275 ? 19.082 -28.537 -26.813 1.00 98.38 275 GLU A C 1
ATOM 2218 O O . GLU A 1 275 ? 19.849 -28.810 -27.740 1.00 98.38 275 GLU A O 1
ATOM 2223 N N . ILE A 1 276 ? 17.996 -29.279 -26.557 1.00 98.12 276 ILE A N 1
ATOM 2224 C CA . ILE A 1 276 ? 17.604 -30.451 -27.357 1.00 98.12 276 ILE A CA 1
ATOM 2225 C C . ILE A 1 276 ? 17.338 -30.056 -28.813 1.00 98.12 276 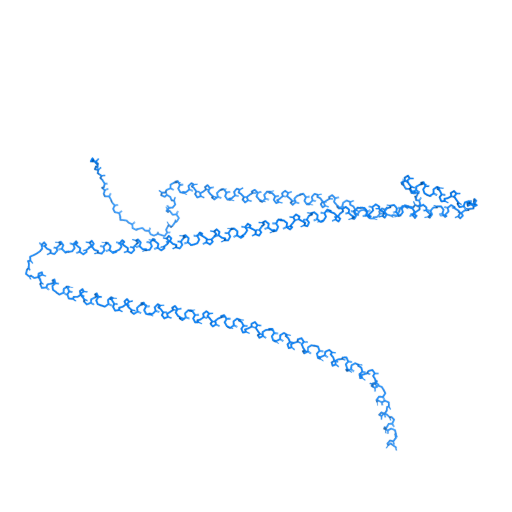ILE A C 1
ATOM 2227 O O . ILE A 1 276 ? 17.845 -30.724 -29.711 1.00 98.12 276 ILE A O 1
ATOM 2231 N N . GLU A 1 277 ? 16.605 -28.972 -29.069 1.00 98.12 277 GLU A N 1
ATOM 2232 C CA . GLU A 1 277 ? 16.328 -28.478 -30.425 1.00 98.12 277 GLU A CA 1
ATOM 2233 C C . GLU A 1 277 ? 17.617 -28.154 -31.191 1.00 98.12 277 GLU A C 1
ATOM 2235 O O . GLU A 1 277 ? 17.762 -28.530 -32.355 1.00 98.12 277 GLU A O 1
ATOM 2240 N N . VAL A 1 278 ? 18.601 -27.532 -30.531 1.00 97.62 278 VAL A N 1
ATOM 2241 C CA . VAL A 1 278 ? 19.921 -27.274 -31.128 1.00 97.62 278 VAL A CA 1
ATOM 2242 C C . VAL A 1 278 ? 20.642 -28.579 -31.475 1.00 97.62 278 VAL A C 1
ATOM 2244 O O . VAL A 1 278 ? 21.244 -28.679 -32.551 1.00 97.62 278 VAL A O 1
ATOM 2247 N N . TYR A 1 279 ? 20.595 -29.588 -30.600 1.00 96.75 279 TYR A N 1
ATOM 2248 C CA . TYR A 1 279 ? 21.196 -30.896 -30.879 1.00 96.75 279 TYR A CA 1
ATOM 2249 C C . TYR A 1 279 ? 20.485 -31.636 -32.013 1.00 96.75 279 TYR A C 1
ATOM 2251 O O . TYR A 1 279 ? 21.165 -32.179 -32.884 1.00 96.75 279 TYR A O 1
ATOM 2259 N N . VAL A 1 280 ? 19.150 -31.613 -32.048 1.00 95.06 280 VAL A N 1
ATOM 2260 C CA . VAL A 1 280 ? 18.345 -32.187 -33.137 1.00 95.06 280 VAL A CA 1
ATOM 2261 C C . VAL A 1 280 ? 18.698 -31.511 -34.459 1.00 95.06 280 VAL A C 1
ATOM 2263 O O . VAL A 1 280 ? 19.094 -32.196 -35.398 1.00 95.06 280 VAL A O 1
ATOM 2266 N N . ALA A 1 281 ? 18.706 -30.178 -34.511 1.00 93.88 281 ALA A N 1
ATOM 2267 C CA . ALA A 1 281 ? 19.083 -29.438 -35.713 1.00 93.88 281 ALA A CA 1
ATOM 2268 C C . ALA A 1 281 ? 20.526 -29.738 -36.161 1.00 93.88 281 ALA A C 1
ATOM 2270 O O . ALA A 1 281 ? 20.825 -29.773 -37.355 1.00 93.88 281 ALA A O 1
ATOM 2271 N N . ARG A 1 282 ? 21.456 -29.963 -35.222 1.00 94.81 282 ARG A N 1
ATOM 2272 C CA . ARG A 1 282 ? 22.833 -30.365 -35.550 1.00 94.81 282 ARG A CA 1
ATOM 2273 C C . ARG A 1 282 ? 22.893 -31.786 -36.118 1.00 94.81 282 ARG A C 1
ATOM 2275 O O . ARG A 1 282 ? 23.645 -32.000 -37.067 1.00 94.81 282 ARG A O 1
ATOM 2282 N N . LEU 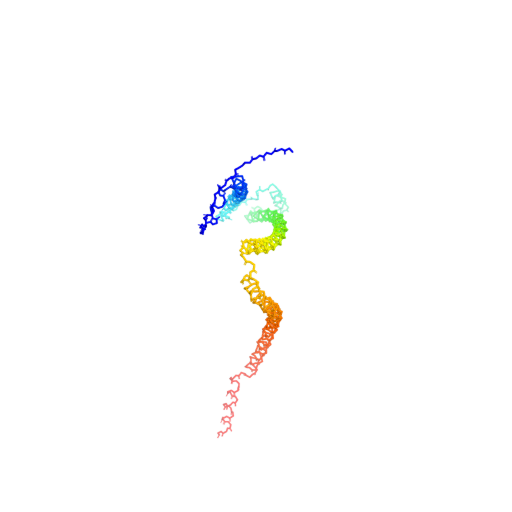A 1 283 ? 22.119 -32.723 -35.567 1.00 91.38 283 LEU A N 1
ATOM 2283 C CA . LEU A 1 283 ? 22.009 -34.097 -36.067 1.00 91.38 283 LEU A CA 1
ATOM 2284 C C . LEU A 1 283 ? 21.387 -34.144 -37.465 1.00 91.38 283 LEU A C 1
ATOM 2286 O O . LEU A 1 283 ? 21.905 -34.835 -38.335 1.00 91.38 283 LEU A O 1
ATOM 2290 N N . GLU A 1 284 ? 20.340 -33.360 -37.713 1.00 89.56 284 GLU A N 1
ATOM 2291 C CA . GLU A 1 284 ? 19.713 -33.242 -39.036 1.00 89.56 284 GLU A CA 1
ATOM 2292 C C . GLU A 1 284 ? 20.673 -32.666 -40.089 1.00 89.56 284 GLU A C 1
ATOM 2294 O O . GLU A 1 284 ? 20.631 -33.050 -41.258 1.00 89.56 284 GLU A O 1
ATOM 2299 N N . ARG A 1 285 ? 21.581 -31.766 -39.686 1.00 88.88 285 ARG A N 1
ATOM 2300 C CA . ARG A 1 285 ? 22.633 -31.241 -40.573 1.00 88.88 285 ARG A CA 1
ATOM 2301 C C . ARG A 1 285 ? 23.746 -32.256 -40.840 1.00 88.88 285 ARG A C 1
ATOM 2303 O O . ARG A 1 285 ? 24.278 -32.274 -41.948 1.00 88.88 285 ARG A O 1
ATOM 2310 N N . SER A 1 286 ? 24.146 -33.056 -39.847 1.00 88.81 286 SER A N 1
ATOM 2311 C CA . SER A 1 286 ? 25.248 -34.021 -39.992 1.00 88.81 286 SER A CA 1
ATOM 2312 C C . SER A 1 286 ? 24.818 -35.316 -40.688 1.00 88.81 286 SER A C 1
ATOM 2314 O O . SER A 1 286 ? 25.562 -35.842 -41.517 1.00 88.81 286 SER A O 1
ATOM 2316 N N . CYS A 1 287 ? 23.606 -35.794 -40.412 1.00 76.38 287 CYS A N 1
ATOM 2317 C CA . CYS A 1 287 ? 22.922 -36.849 -41.148 1.00 76.38 287 CYS A CA 1
ATOM 2318 C C . CYS A 1 287 ? 21.815 -36.217 -41.984 1.00 76.38 287 CYS A C 1
ATOM 2320 O O . CYS A 1 287 ? 20.655 -36.185 -41.572 1.00 76.38 287 CYS A O 1
ATOM 2322 N N . SER A 1 288 ? 22.160 -35.723 -43.179 1.00 77.12 288 SER A N 1
ATOM 2323 C CA . SER A 1 288 ? 21.106 -35.330 -44.107 1.00 77.12 288 SER A CA 1
ATOM 2324 C C . SER A 1 288 ? 20.255 -36.563 -44.394 1.00 77.12 288 SER A C 1
ATOM 2326 O O . SER A 1 288 ? 20.771 -37.626 -44.741 1.00 77.12 288 SER A O 1
ATOM 2328 N N . LYS A 1 289 ? 18.939 -36.432 -44.233 1.00 77.88 289 LYS A N 1
ATOM 2329 C CA . LYS A 1 289 ? 17.993 -37.525 -44.482 1.00 77.88 289 LYS A CA 1
ATOM 2330 C C . LYS A 1 289 ? 18.210 -38.151 -45.866 1.00 77.88 289 LYS A C 1
ATOM 2332 O O . LYS A 1 289 ? 18.220 -39.366 -45.994 1.00 77.88 289 LYS A O 1
ATOM 2337 N N . ALA A 1 290 ? 18.563 -37.317 -46.846 1.00 74.75 290 ALA A N 1
ATOM 2338 C CA . ALA A 1 290 ? 18.973 -37.721 -48.186 1.00 74.75 290 ALA A CA 1
ATOM 2339 C C . ALA A 1 290 ? 20.194 -38.663 -48.223 1.00 74.75 290 ALA A C 1
ATOM 2341 O O . ALA A 1 290 ? 20.232 -39.571 -49.045 1.00 74.75 290 ALA A O 1
ATOM 2342 N N . ARG A 1 291 ? 21.197 -38.483 -47.351 1.00 78.69 291 ARG A N 1
ATOM 2343 C CA . ARG A 1 291 ? 22.348 -39.399 -47.253 1.00 78.69 291 ARG A CA 1
ATOM 2344 C C . ARG A 1 291 ? 21.962 -40.738 -46.635 1.00 78.69 291 ARG A C 1
ATOM 2346 O O . ARG A 1 291 ? 22.444 -41.764 -47.102 1.00 78.69 291 ARG A O 1
ATOM 2353 N N . CYS A 1 292 ? 21.094 -40.733 -45.625 1.00 79.69 292 CYS A N 1
ATOM 2354 C CA . CYS A 1 292 ? 20.572 -41.970 -45.042 1.00 79.69 292 CYS A CA 1
ATOM 2355 C C . CYS A 1 292 ? 19.703 -42.731 -46.054 1.00 79.69 292 CYS A C 1
ATOM 2357 O O . CYS A 1 292 ? 19.911 -43.920 -46.262 1.00 79.69 292 CYS A O 1
ATOM 2359 N N . GLU A 1 293 ? 18.799 -42.035 -46.744 1.00 86.56 293 GLU A N 1
ATOM 2360 C CA . GLU A 1 293 ? 17.948 -42.603 -47.795 1.00 86.56 293 GLU A CA 1
ATOM 2361 C C . GLU A 1 293 ? 18.783 -43.131 -48.976 1.00 86.56 293 GLU A C 1
ATOM 2363 O O . GLU A 1 293 ? 18.519 -44.224 -49.475 1.00 86.56 293 GLU A O 1
ATOM 2368 N N . ALA A 1 294 ? 19.841 -42.420 -49.385 1.00 84.31 294 ALA A N 1
ATOM 2369 C CA . ALA A 1 294 ? 20.771 -42.898 -50.411 1.00 84.31 294 ALA A CA 1
ATOM 2370 C C . ALA A 1 294 ? 21.500 -44.183 -49.984 1.00 84.31 294 ALA A C 1
ATOM 2372 O O . ALA A 1 294 ? 21.536 -45.143 -50.753 1.00 84.31 294 ALA A O 1
ATOM 2373 N N . ALA A 1 295 ? 22.017 -44.238 -48.753 1.00 85.12 295 ALA A N 1
ATOM 2374 C CA . ALA A 1 295 ? 22.659 -45.438 -48.218 1.00 85.12 295 ALA A CA 1
ATOM 2375 C C . ALA A 1 295 ? 21.675 -46.618 -48.090 1.00 85.12 295 ALA A C 1
ATOM 2377 O O . ALA A 1 295 ? 22.036 -47.766 -48.344 1.00 85.12 295 ALA A O 1
ATOM 2378 N N . GLU A 1 296 ? 20.411 -46.360 -47.744 1.00 87.06 296 GLU A N 1
ATOM 2379 C CA . GLU A 1 296 ? 19.361 -47.384 -47.734 1.00 87.06 296 GLU A CA 1
ATOM 2380 C C . GLU A 1 296 ? 19.035 -47.907 -49.137 1.00 87.06 296 GLU A C 1
ATOM 2382 O O . GLU A 1 296 ? 18.841 -49.114 -49.312 1.00 87.06 296 GLU A O 1
ATOM 2387 N N . HIS A 1 297 ? 18.967 -47.028 -50.140 1.00 91.25 297 HIS A N 1
ATOM 2388 C CA . HIS A 1 297 ? 18.793 -47.431 -51.535 1.00 91.25 297 HIS A CA 1
ATOM 2389 C C . HIS A 1 297 ? 19.964 -48.286 -52.026 1.00 91.25 297 HIS A C 1
ATOM 2391 O O . HIS A 1 297 ? 19.739 -49.324 -52.651 1.00 91.25 297 HIS A O 1
ATOM 2397 N N . GLU A 1 298 ? 21.193 -47.903 -51.687 1.00 92.19 298 GLU A N 1
ATOM 2398 C CA . GLU A 1 298 ? 22.402 -48.659 -52.013 1.00 92.19 298 GLU A CA 1
ATOM 2399 C C . GLU A 1 298 ? 22.402 -50.045 -51.344 1.00 92.19 298 GLU A C 1
ATOM 2401 O O . GLU A 1 298 ? 22.617 -51.062 -52.004 1.00 92.19 298 GLU A O 1
ATOM 2406 N N . LEU A 1 299 ? 22.039 -50.130 -50.061 1.00 88.75 299 LEU A N 1
ATOM 2407 C CA . LEU A 1 299 ? 21.897 -51.408 -49.354 1.00 88.75 299 LEU A CA 1
ATOM 2408 C C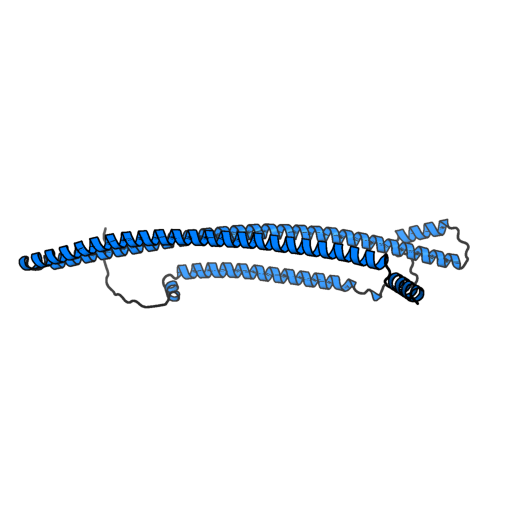 . LEU A 1 299 ? 20.785 -52.297 -49.922 1.00 88.75 299 LEU A C 1
ATOM 2410 O O . LEU A 1 299 ? 20.932 -53.519 -49.937 1.00 88.75 299 LEU A O 1
ATOM 2414 N N . LYS A 1 300 ? 19.665 -51.720 -50.375 1.00 93.38 300 LYS A N 1
ATOM 2415 C CA . LYS A 1 300 ? 18.595 -52.479 -51.046 1.00 93.38 300 LYS A CA 1
ATOM 2416 C C . LYS A 1 300 ? 19.060 -53.027 -52.392 1.00 93.38 300 LYS A C 1
ATOM 2418 O O . LYS A 1 300 ? 18.730 -54.167 -52.698 1.00 93.38 300 LYS A O 1
ATOM 2423 N N . HIS A 1 301 ? 19.839 -52.256 -53.149 1.00 91.44 301 HIS A N 1
ATOM 2424 C CA . HIS A 1 301 ? 20.439 -52.714 -54.401 1.00 91.44 301 HIS A CA 1
ATOM 2425 C C . HIS A 1 301 ? 21.421 -53.871 -54.167 1.00 91.44 301 HIS A C 1
ATOM 2427 O O . HIS A 1 301 ? 21.375 -54.858 -54.883 1.00 91.44 301 HIS A O 1
ATOM 2433 N N . LEU A 1 302 ? 22.266 -53.798 -53.133 1.00 88.62 302 LEU A N 1
ATOM 2434 C CA . LEU A 1 302 ? 23.227 -54.864 -52.801 1.00 88.62 302 LEU A CA 1
ATOM 2435 C C . LEU A 1 302 ? 22.589 -56.157 -52.258 1.00 88.62 302 LEU A C 1
ATOM 2437 O O . LEU A 1 302 ? 23.278 -57.165 -52.123 1.00 88.62 302 LEU A O 1
ATOM 2441 N N . ARG A 1 303 ? 21.304 -56.128 -51.887 1.00 87.88 303 ARG A N 1
ATOM 2442 C CA . ARG A 1 303 ? 20.557 -57.300 -51.395 1.00 87.88 303 ARG A CA 1
ATOM 2443 C C . ARG A 1 303 ? 19.793 -58.049 -52.492 1.00 87.88 303 ARG A C 1
ATOM 2445 O O . ARG A 1 303 ? 19.269 -59.120 -52.191 1.00 87.88 303 ARG A O 1
ATOM 2452 N N . GLN A 1 304 ? 19.676 -57.477 -53.690 1.00 70.31 304 GLN A N 1
ATOM 2453 C CA . GLN A 1 304 ? 19.104 -58.128 -54.875 1.00 70.31 304 GLN A CA 1
ATOM 2454 C C . GLN A 1 304 ? 20.202 -58.853 -55.649 1.00 70.31 304 GLN A C 1
ATOM 2456 O O . GLN A 1 304 ? 19.894 -59.944 -56.173 1.00 70.31 304 GLN A O 1
#